Protein AF-A0A958N9R9-F1 (afdb_monomer)

Mean predicted aligned error: 9.64 Å

Solvent-accessible surface area (backbone atoms only — not comparable to full-atom values): 12910 Å² total; per-residue (Å²): 131,76,70,70,63,65,67,50,52,53,55,16,48,57,28,39,43,39,26,63,53,50,50,49,49,48,57,55,48,34,77,79,33,62,67,59,28,61,68,57,68,33,71,67,51,54,48,53,27,51,49,34,26,54,26,11,50,23,44,60,67,48,35,58,67,13,55,53,42,40,49,53,52,44,49,50,50,42,50,54,51,52,51,52,37,72,78,39,68,86,76,71,45,75,68,54,54,52,50,42,54,50,38,54,50,51,50,58,52,45,68,36,65,86,62,38,44,45,36,78,34,73,86,69,36,64,60,76,49,73,70,48,36,66,49,78,46,66,29,46,34,34,52,99,87,44,81,41,73,29,33,32,45,29,43,38,85,58,30,36,32,34,34,39,88,75,88,78,54,68,70,43,75,31,39,44,36,44,66,55,91,92,43,74,37,72,44,48,22,34,30,73,38,70,42,92,93,46,72,24,38,33,36,32,57,48,88,73,50,75,62,49,51,49,41,48,49,49,53,53,50,52,47,59,76,76,41,80,70,55,72,84,65,79,78,79,127

Radius of gyration: 26.41 Å; Cα contacts (8 Å, |Δi|>4): 337; chains: 1; bounding box: 60×31×72 Å

Sequence (237 aa):
MKQRPLSIWIISAIYMLIAPVGFGYVAIASRFDGELFSKMMRWDVALVLLAGSVVGYGVFRVRPWGYFAFLGYSSALVLGMSFRHFLNPTTFSYFTVVGFIAGVGAIAAFIQKHFSAPYFNPHLRWWESDPRFQTELNVSLSVDGGSHSATVRDLSRSGCFLSSEARVAPGDVVKIKITLLDYQFSSEARVIRVSEKLDGFGLMFYDLDKENKKTVKAIIKYLCENHTPTRNMPISA

Nearest PDB structures (foldseek):
  4i86-assembly2_B  TM=7.807E-01  e=1.243E-05  Komagataeibacter xylinus
  9fp0-assembly1_A  TM=3.929E-01  e=7.042E-07  Escherichia coli
  9fnn-assembly1_A  TM=4.154E-01  e=6.410E-06  Escherichia coli
  9fmz-assembly1_A  TM=4.115E-01  e=2.125E-06  Escherichia coli
  7lby-assembly1_A  TM=3.582E-01  e=2.876E-01  Escherichia coli K-12

Foldseek 3Di:
DDDDPVVLVVQLCVLLCLQVVLVVVLVVVCVVDVVSNVVCPDPVNNVLSVLSNVLSVLSNVLALVSLVSLLVSLVCLLVVLVVVCVVPVPPDDPVSVVSNVVSVVVNVVCPPCVNNVSRVDVLVPLVPDFAKAADFFWKWKADPNDIFIWTFGIAGLFWTKIAGPDDDDQQDWIWIWGDDPPQTAIFIWGFHDQDPVGNTTITTGPPDDPVNSVSSVVVVVVSVVVDPRDRPDPPDD

Structure (mmCIF, N/CA/C/O backbone):
data_AF-A0A958N9R9-F1
#
_entry.id   AF-A0A958N9R9-F1
#
loop_
_atom_site.group_PDB
_atom_site.id
_atom_site.type_symbol
_atom_site.label_atom_id
_atom_site.label_alt_id
_atom_site.label_comp_id
_atom_site.label_asym_id
_atom_site.label_entity_id
_atom_site.label_seq_id
_atom_site.pdbx_PDB_ins_code
_atom_site.Cartn_x
_atom_site.Cartn_y
_atom_site.Cartn_z
_atom_site.occupancy
_atom_site.B_iso_or_equiv
_atom_site.auth_seq_id
_atom_site.auth_comp_id
_atom_site.auth_asym_id
_atom_site.auth_atom_id
_atom_site.pdbx_PDB_model_num
ATOM 1 N N . MET A 1 1 ? -2.098 13.910 5.423 1.00 46.94 1 MET A N 1
ATOM 2 C CA . MET A 1 1 ? -2.367 12.886 4.387 1.00 46.94 1 MET A CA 1
ATOM 3 C C . MET A 1 1 ? -1.196 11.920 4.399 1.00 46.94 1 MET A C 1
ATOM 5 O O . MET A 1 1 ? -0.076 12.385 4.244 1.00 46.94 1 MET A O 1
ATOM 9 N N . LYS A 1 2 ? -1.400 10.630 4.703 1.00 60.62 2 LYS A N 1
ATOM 10 C CA . LYS A 1 2 ? -0.275 9.681 4.735 1.00 60.62 2 LYS A CA 1
ATOM 11 C C . LYS A 1 2 ? 0.203 9.444 3.304 1.00 60.62 2 LYS A C 1
ATOM 13 O O . LYS A 1 2 ? -0.601 9.105 2.441 1.00 60.62 2 LYS A O 1
ATOM 18 N N . GLN A 1 3 ? 1.491 9.656 3.062 1.00 71.94 3 GLN A N 1
ATOM 19 C CA . GLN A 1 3 ? 2.099 9.420 1.760 1.00 71.94 3 GLN A CA 1
ATOM 20 C C . GLN A 1 3 ? 2.595 7.976 1.674 1.00 71.94 3 GLN A C 1
ATOM 22 O O . GLN A 1 3 ? 3.017 7.382 2.670 1.00 71.94 3 GLN A O 1
ATOM 27 N N . ARG A 1 4 ? 2.500 7.397 0.477 1.00 83.00 4 ARG A N 1
ATOM 28 C CA . ARG A 1 4 ? 3.097 6.093 0.177 1.00 83.00 4 ARG A CA 1
ATOM 29 C C . ARG A 1 4 ? 4.622 6.183 0.321 1.00 83.00 4 ARG A C 1
ATOM 31 O O . ARG A 1 4 ? 5.162 7.273 0.130 1.00 83.00 4 ARG A O 1
ATOM 38 N N . PRO A 1 5 ? 5.318 5.071 0.616 1.00 86.62 5 PRO A N 1
ATOM 39 C CA . PRO A 1 5 ? 6.775 5.045 0.617 1.00 86.62 5 PRO A CA 1
ATOM 40 C C . PRO A 1 5 ? 7.338 5.634 -0.681 1.00 86.62 5 PRO A C 1
ATOM 42 O O . PRO A 1 5 ? 6.875 5.290 -1.772 1.00 86.62 5 PRO A O 1
ATOM 45 N N . LEU A 1 6 ? 8.343 6.505 -0.557 1.00 87.25 6 LEU A N 1
ATOM 46 C CA . LEU A 1 6 ? 8.958 7.200 -1.692 1.00 87.25 6 LEU A CA 1
ATOM 47 C C . LEU A 1 6 ? 9.511 6.211 -2.730 1.00 87.25 6 LEU A C 1
ATOM 49 O O . LEU A 1 6 ? 9.388 6.435 -3.929 1.00 87.25 6 LEU A O 1
ATOM 53 N N . SER A 1 7 ? 10.053 5.080 -2.272 1.00 87.56 7 SER A N 1
ATOM 54 C CA . SER A 1 7 ? 10.586 4.020 -3.131 1.00 87.56 7 SER A CA 1
ATOM 55 C C . SER A 1 7 ? 9.546 3.463 -4.107 1.00 87.56 7 SER A C 1
ATOM 57 O O . SER A 1 7 ? 9.840 3.317 -5.290 1.00 87.56 7 SER A O 1
ATOM 59 N N . ILE A 1 8 ? 8.313 3.217 -3.649 1.00 88.69 8 ILE A N 1
ATOM 60 C CA . ILE A 1 8 ? 7.222 2.734 -4.509 1.00 88.69 8 ILE A CA 1
ATOM 61 C C . ILE A 1 8 ? 6.892 3.786 -5.567 1.00 88.69 8 ILE A C 1
ATOM 63 O O . ILE A 1 8 ? 6.712 3.442 -6.733 1.00 88.69 8 ILE A O 1
ATOM 67 N N . TRP A 1 9 ? 6.850 5.063 -5.178 1.00 90.44 9 TRP A N 1
ATOM 68 C CA . TRP A 1 9 ? 6.612 6.174 -6.099 1.00 90.44 9 TRP A CA 1
ATOM 69 C C . TRP A 1 9 ? 7.683 6.267 -7.180 1.00 90.44 9 TRP A C 1
ATOM 71 O O . TRP A 1 9 ? 7.340 6.308 -8.358 1.00 90.44 9 TRP A O 1
ATOM 81 N N . ILE A 1 10 ? 8.958 6.254 -6.788 1.00 90.94 10 ILE A N 1
ATOM 82 C CA . ILE A 1 10 ? 10.089 6.369 -7.713 1.00 90.94 10 ILE A CA 1
ATOM 83 C C . ILE A 1 10 ? 10.075 5.212 -8.714 1.00 90.94 10 ILE A C 1
ATOM 85 O O . ILE A 1 10 ? 10.101 5.451 -9.918 1.00 90.94 10 ILE A O 1
ATOM 89 N N . ILE A 1 11 ? 9.968 3.966 -8.240 1.00 89.69 11 ILE A N 1
ATOM 90 C CA . ILE A 1 11 ? 9.989 2.791 -9.124 1.00 89.69 11 ILE A CA 1
ATOM 91 C C . ILE A 1 11 ? 8.774 2.803 -10.058 1.00 89.69 11 ILE A C 1
ATOM 93 O O . ILE A 1 11 ? 8.922 2.603 -11.261 1.00 89.69 11 ILE A O 1
ATOM 97 N N . SER A 1 12 ? 7.581 3.103 -9.535 1.00 91.69 12 SER A N 1
ATOM 98 C CA . SER A 1 12 ? 6.372 3.205 -10.364 1.00 91.69 12 SER A CA 1
ATOM 99 C C . SER A 1 12 ? 6.511 4.276 -11.439 1.00 91.69 12 SER A C 1
ATOM 101 O O . SER A 1 12 ? 6.152 4.030 -12.585 1.00 91.69 12 SER A O 1
ATOM 103 N N . ALA A 1 13 ? 7.039 5.450 -11.078 1.00 92.94 13 ALA A N 1
ATOM 104 C CA . ALA A 1 13 ? 7.216 6.568 -11.993 1.00 92.94 13 ALA A CA 1
ATOM 105 C C . ALA A 1 13 ? 8.220 6.230 -13.095 1.00 92.94 13 ALA A C 1
ATOM 107 O O . ALA A 1 13 ? 7.912 6.452 -14.262 1.00 92.94 13 ALA A O 1
ATOM 108 N N . ILE A 1 14 ? 9.365 5.629 -12.749 1.00 91.00 14 ILE A N 1
ATOM 109 C CA . ILE A 1 14 ? 10.357 5.171 -13.731 1.00 91.00 14 ILE A CA 1
ATOM 110 C C . ILE A 1 14 ? 9.680 4.270 -14.766 1.00 91.00 14 ILE A C 1
ATOM 112 O O . ILE A 1 14 ? 9.762 4.556 -15.954 1.00 91.00 14 ILE A O 1
ATOM 116 N N . TYR A 1 15 ? 8.949 3.242 -14.325 1.00 91.50 15 TYR A N 1
ATOM 117 C CA . TYR A 1 15 ? 8.303 2.286 -15.228 1.00 91.50 15 TYR A CA 1
ATOM 118 C C . TYR A 1 15 ? 7.117 2.876 -16.002 1.00 91.50 15 TYR A C 1
ATOM 120 O O . TYR A 1 15 ? 6.958 2.597 -17.188 1.00 91.50 15 TYR A O 1
ATOM 128 N N . MET A 1 16 ? 6.309 3.737 -15.377 1.00 92.25 16 MET A N 1
ATOM 129 C CA . 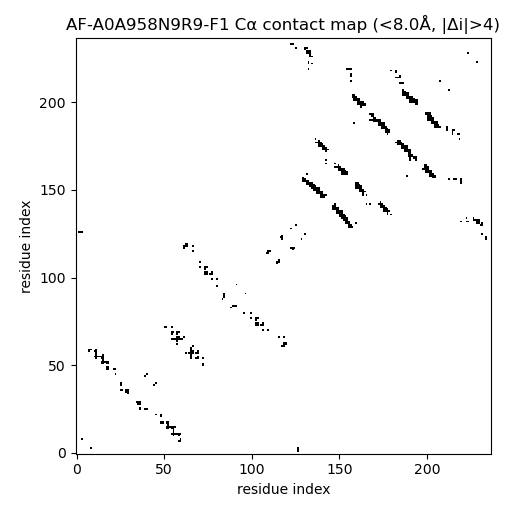MET A 1 16 ? 5.220 4.444 -16.059 1.00 92.25 16 MET A CA 1
ATOM 130 C C . MET A 1 16 ? 5.731 5.360 -17.166 1.00 92.25 16 MET A C 1
ATOM 132 O O . MET A 1 16 ? 5.093 5.440 -18.216 1.00 92.25 16 MET A O 1
ATOM 136 N N . LEU A 1 17 ? 6.873 6.014 -16.942 1.00 91.75 17 LEU A N 1
ATOM 137 C CA . LEU A 1 17 ? 7.472 6.951 -17.884 1.00 91.75 17 LEU A CA 1
ATOM 138 C C . LEU A 1 17 ? 8.249 6.271 -19.018 1.00 91.75 17 LEU A C 1
ATOM 140 O O . LEU A 1 17 ? 8.535 6.945 -20.006 1.00 91.75 17 LEU A O 1
ATOM 144 N N . ILE A 1 18 ? 8.522 4.960 -18.944 1.00 87.56 18 ILE A N 1
ATOM 145 C CA . ILE A 1 18 ? 9.181 4.217 -20.033 1.00 87.56 18 ILE A CA 1
ATOM 146 C C . ILE A 1 18 ? 8.439 4.425 -21.356 1.00 87.56 18 ILE A C 1
ATOM 148 O O . ILE A 1 18 ? 9.078 4.781 -22.342 1.00 87.56 18 ILE A O 1
ATOM 152 N N . ALA A 1 19 ? 7.111 4.264 -21.391 1.00 86.44 19 ALA A N 1
ATOM 153 C CA . ALA A 1 19 ? 6.356 4.440 -22.630 1.00 86.44 19 ALA A CA 1
ATOM 154 C C . ALA A 1 19 ? 6.400 5.870 -23.186 1.00 86.44 19 ALA A C 1
ATOM 156 O O . ALA A 1 19 ? 6.834 6.021 -24.325 1.00 86.44 19 ALA A O 1
ATOM 157 N N . PRO A 1 20 ? 5.993 6.931 -22.457 1.00 87.50 20 PRO A N 1
ATOM 158 C CA . PRO A 1 20 ? 5.987 8.278 -23.025 1.00 87.50 20 PRO A CA 1
ATOM 159 C C . PRO A 1 20 ? 7.392 8.760 -23.405 1.00 87.50 20 PRO A C 1
ATOM 161 O O . PRO A 1 20 ? 7.548 9.386 -24.451 1.00 87.50 20 PRO A O 1
ATOM 164 N N . VAL A 1 21 ? 8.422 8.432 -22.614 1.00 88.50 21 VAL A N 1
ATOM 165 C CA . VAL A 1 21 ? 9.812 8.787 -22.943 1.00 88.50 21 VAL A CA 1
ATOM 166 C C . VAL A 1 21 ? 10.303 7.988 -24.149 1.00 88.50 21 VAL A C 1
ATOM 168 O O . VAL A 1 21 ? 10.881 8.565 -25.067 1.00 88.50 21 VAL A O 1
ATOM 171 N N . GLY A 1 22 ? 10.036 6.681 -24.186 1.00 84.88 22 GLY A N 1
ATOM 172 C CA . GLY A 1 22 ? 10.415 5.809 -25.294 1.00 84.88 22 GLY A CA 1
ATOM 173 C C . GLY A 1 22 ? 9.749 6.212 -26.607 1.00 84.88 22 GLY A C 1
ATOM 174 O O . GLY A 1 22 ? 10.437 6.405 -27.605 1.00 84.88 22 GLY A O 1
ATOM 175 N N . PHE A 1 23 ? 8.430 6.422 -26.609 1.00 84.56 23 PHE A N 1
ATOM 176 C CA . PHE A 1 23 ? 7.703 6.889 -27.792 1.00 84.56 23 PHE A CA 1
ATOM 177 C C . PHE A 1 23 ? 8.125 8.301 -28.209 1.00 84.56 23 PHE A C 1
ATOM 179 O O . PHE A 1 23 ? 8.271 8.552 -29.402 1.00 84.56 23 PHE A O 1
ATOM 186 N N . GLY A 1 24 ? 8.376 9.207 -27.257 1.00 85.75 24 GLY A N 1
ATOM 187 C CA . GLY A 1 24 ? 8.910 10.538 -27.551 1.00 85.75 24 GLY A CA 1
ATOM 188 C C . GLY A 1 24 ? 10.283 10.475 -28.221 1.00 85.75 24 GLY A C 1
ATOM 189 O O . GLY A 1 24 ? 10.509 11.149 -29.224 1.00 85.75 24 GLY A O 1
ATOM 190 N N . TYR A 1 25 ? 11.173 9.610 -27.727 1.00 84.12 25 TYR A N 1
ATOM 191 C CA . TYR A 1 25 ? 12.479 9.370 -28.338 1.00 84.12 25 TYR A CA 1
ATOM 192 C C . TYR A 1 25 ? 12.351 8.807 -29.759 1.00 84.12 25 TYR A C 1
ATOM 194 O O . TYR A 1 25 ? 12.972 9.343 -30.674 1.00 84.12 25 TYR A O 1
ATOM 202 N N . VAL A 1 26 ? 11.496 7.798 -29.969 1.00 81.94 26 VAL A N 1
ATOM 203 C CA . VAL A 1 26 ? 11.219 7.238 -31.305 1.00 81.94 26 VAL A CA 1
ATOM 204 C C . VAL A 1 26 ? 10.673 8.313 -32.249 1.00 81.94 26 VAL A C 1
ATOM 206 O O . VAL A 1 26 ? 11.140 8.427 -33.380 1.00 81.94 26 VAL A O 1
ATOM 209 N N . ALA A 1 27 ? 9.739 9.148 -31.787 1.00 81.31 27 ALA A N 1
ATOM 210 C CA . ALA A 1 27 ? 9.168 10.234 -32.578 1.00 81.31 27 ALA A CA 1
ATOM 211 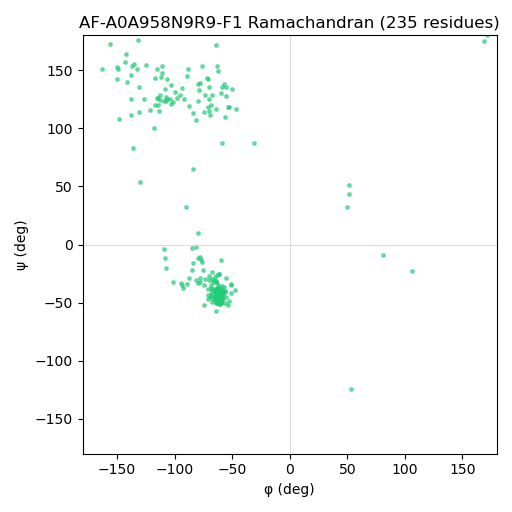C C . ALA A 1 27 ? 10.208 11.307 -32.942 1.00 81.31 27 ALA A C 1
ATOM 213 O O . ALA A 1 27 ? 10.204 11.799 -34.068 1.00 81.31 27 ALA A O 1
ATOM 214 N N . ILE A 1 28 ? 11.122 11.660 -32.034 1.00 83.88 28 ILE A N 1
ATOM 215 C CA . ILE A 1 28 ? 12.214 12.599 -32.331 1.00 83.88 28 ILE A CA 1
ATOM 216 C C . ILE A 1 28 ? 13.181 11.976 -33.336 1.00 83.88 28 ILE A C 1
ATOM 218 O O . ILE A 1 28 ? 13.470 12.597 -34.355 1.00 83.88 28 ILE A O 1
ATOM 222 N N . ALA A 1 29 ? 13.633 10.746 -33.090 1.00 79.31 29 ALA A N 1
ATOM 223 C CA . ALA A 1 29 ? 14.568 10.046 -33.964 1.00 79.31 29 ALA A CA 1
ATOM 224 C C . ALA A 1 29 ? 14.008 9.884 -35.388 1.00 79.31 29 ALA A C 1
ATOM 226 O O . ALA A 1 29 ? 14.738 10.062 -36.360 1.00 79.31 29 ALA A O 1
ATOM 227 N N . SER A 1 30 ? 12.693 9.680 -35.513 1.00 78.00 30 SER A N 1
ATOM 228 C CA . SER A 1 30 ? 12.006 9.580 -36.804 1.00 78.00 30 SER A CA 1
ATOM 229 C C . SER A 1 30 ? 12.084 10.816 -37.685 1.00 78.00 30 SER A C 1
ATOM 231 O O . SER A 1 30 ? 11.988 10.705 -38.904 1.00 78.00 30 SER A O 1
ATOM 233 N N . ARG A 1 31 ? 12.276 11.996 -37.084 1.00 81.88 31 ARG A N 1
ATOM 234 C CA . ARG A 1 31 ? 12.423 13.248 -37.833 1.00 81.88 31 ARG A CA 1
ATOM 235 C C . ARG A 1 31 ? 13.792 13.369 -38.490 1.00 81.88 31 ARG A C 1
ATOM 237 O O . ARG A 1 31 ? 13.934 14.149 -39.423 1.00 81.88 31 ARG A O 1
ATOM 244 N N . PHE A 1 32 ? 14.779 12.634 -37.983 1.00 78.56 32 PHE A N 1
ATOM 245 C CA . PHE A 1 32 ? 16.154 12.669 -38.468 1.00 78.56 32 PHE A CA 1
ATOM 246 C C . PHE A 1 32 ? 16.475 11.475 -39.368 1.00 78.56 32 PHE A C 1
ATOM 248 O O . PHE A 1 32 ? 17.260 11.627 -40.298 1.00 78.56 32 PHE A O 1
ATOM 255 N N . ASP A 1 3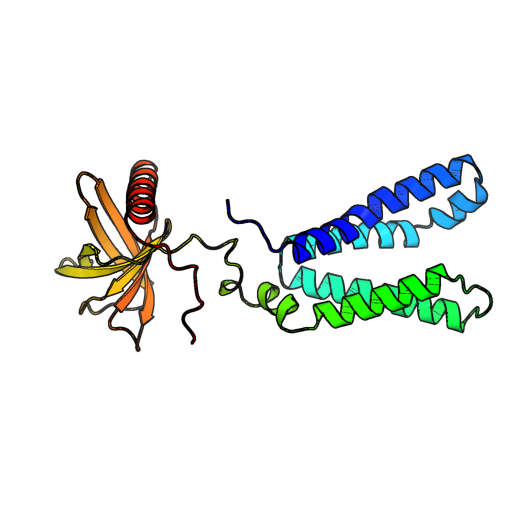3 ? 15.860 10.314 -39.121 1.00 75.75 33 ASP A N 1
ATOM 256 C CA . ASP A 1 33 ? 16.098 9.097 -39.897 1.00 75.75 33 ASP A CA 1
ATOM 257 C C . ASP A 1 33 ? 14.835 8.212 -39.973 1.00 75.75 33 ASP A C 1
ATOM 259 O O . ASP A 1 33 ? 14.419 7.566 -39.002 1.00 75.75 33 ASP A O 1
ATOM 263 N N . GLY A 1 34 ? 14.216 8.179 -41.158 1.00 70.94 34 GLY A N 1
ATOM 264 C CA . GLY A 1 34 ? 13.011 7.391 -41.431 1.00 70.94 34 GLY A CA 1
ATOM 265 C C . GLY A 1 34 ? 13.247 5.876 -41.455 1.00 70.94 34 GLY A C 1
ATOM 266 O O . GLY A 1 34 ? 12.337 5.112 -41.118 1.00 70.94 34 GLY A O 1
ATOM 267 N N . GLU A 1 35 ? 14.461 5.413 -41.777 1.00 73.25 35 GLU A N 1
ATOM 268 C CA . GLU A 1 35 ? 14.788 3.987 -41.673 1.00 73.25 35 GLU A CA 1
ATOM 269 C C . GLU A 1 35 ? 14.887 3.566 -40.208 1.00 73.25 35 GLU A C 1
ATOM 271 O O . GLU A 1 35 ? 14.329 2.529 -39.823 1.00 73.25 35 GLU A O 1
ATOM 276 N N . LEU A 1 36 ? 15.543 4.382 -39.377 1.00 63.62 36 LEU A N 1
ATOM 277 C CA . LEU A 1 36 ? 15.632 4.147 -37.937 1.00 63.62 36 LEU A CA 1
ATOM 278 C C . LEU A 1 36 ? 14.231 4.094 -37.309 1.00 63.62 36 LEU A C 1
ATOM 280 O O . LEU A 1 36 ? 13.955 3.206 -36.504 1.00 63.62 36 LEU A O 1
ATOM 284 N N . PHE A 1 37 ? 13.313 4.962 -37.745 1.00 62.91 37 PHE A N 1
ATOM 285 C CA . PHE A 1 37 ? 11.912 4.924 -37.317 1.00 62.91 37 PHE A CA 1
ATOM 286 C C . PHE A 1 37 ? 11.215 3.611 -37.659 1.00 62.91 37 PHE A C 1
ATOM 288 O O . PHE A 1 37 ? 10.586 3.023 -36.786 1.00 62.91 37 PHE A O 1
ATOM 295 N N . SER A 1 38 ? 11.350 3.113 -38.890 1.00 64.44 38 SER A N 1
ATOM 296 C CA . SER A 1 38 ? 10.726 1.844 -39.293 1.00 64.44 38 SER A CA 1
ATOM 297 C C . SER A 1 38 ? 11.266 0.640 -38.501 1.00 64.44 38 SER A C 1
ATOM 299 O O . SER A 1 38 ? 10.516 -0.282 -38.176 1.00 64.44 38 SER A O 1
ATOM 301 N N . LYS A 1 39 ? 12.550 0.675 -38.112 1.00 65.88 39 LYS A N 1
ATOM 302 C CA . LYS A 1 39 ? 13.191 -0.346 -37.265 1.00 65.88 39 LYS A CA 1
ATOM 303 C C . LYS A 1 39 ? 12.830 -0.201 -35.782 1.00 65.88 39 LYS A C 1
ATOM 305 O O . LYS A 1 39 ? 12.758 -1.213 -35.086 1.00 65.88 39 LYS A O 1
ATOM 310 N N . MET A 1 40 ? 12.602 1.019 -35.291 1.00 59.38 40 MET A N 1
ATOM 311 C CA . MET A 1 40 ? 12.248 1.303 -33.893 1.00 59.38 40 MET A CA 1
ATOM 312 C C . MET A 1 40 ? 10.744 1.226 -33.614 1.00 59.38 40 MET A C 1
ATOM 314 O O . MET A 1 40 ? 10.354 0.876 -32.505 1.00 59.38 40 MET A O 1
ATOM 318 N N . MET A 1 41 ? 9.894 1.500 -34.604 1.00 65.31 41 MET A N 1
ATOM 319 C CA . MET A 1 41 ? 8.437 1.355 -34.536 1.00 65.31 41 MET A CA 1
ATOM 320 C C . MET A 1 41 ? 7.986 -0.045 -34.976 1.00 65.31 41 MET A C 1
ATOM 322 O O . MET A 1 41 ? 6.910 -0.237 -35.540 1.00 65.31 41 MET A O 1
ATOM 326 N N . ARG A 1 42 ? 8.818 -1.054 -34.707 1.00 73.81 42 ARG A N 1
ATOM 327 C CA . ARG A 1 42 ? 8.391 -2.447 -34.772 1.00 73.81 42 ARG A CA 1
ATOM 328 C C . ARG A 1 42 ? 7.466 -2.730 -33.581 1.00 73.81 42 ARG A C 1
ATOM 330 O O . ARG A 1 42 ? 7.647 -2.204 -32.481 1.00 73.81 42 ARG A O 1
ATOM 337 N N . TRP A 1 43 ? 6.439 -3.546 -33.812 1.00 76.56 43 TRP A N 1
ATOM 338 C CA . TRP A 1 43 ? 5.394 -3.850 -32.826 1.00 76.56 43 TRP A CA 1
ATOM 339 C C . TRP A 1 43 ? 5.931 -4.400 -31.497 1.00 76.56 43 TRP A C 1
ATOM 341 O O . TRP A 1 43 ? 5.332 -4.163 -30.451 1.00 76.56 43 TRP A O 1
ATOM 351 N N . ASP A 1 44 ? 7.071 -5.087 -31.521 1.00 79.06 44 ASP A N 1
ATOM 352 C CA . ASP A 1 44 ? 7.774 -5.586 -30.339 1.00 79.06 44 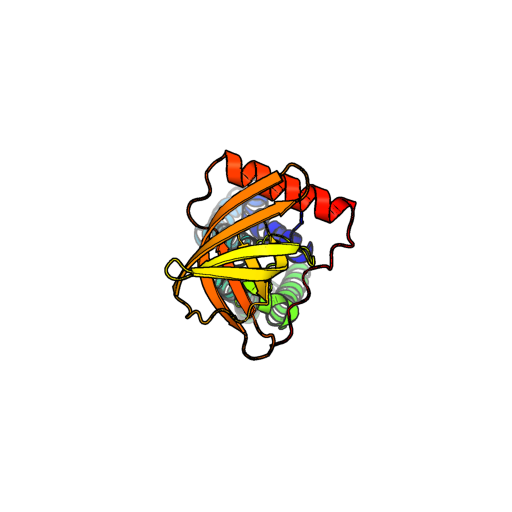ASP A CA 1
ATOM 353 C C . ASP A 1 44 ? 8.251 -4.452 -29.419 1.00 79.06 44 ASP A C 1
ATOM 355 O O . ASP A 1 44 ? 8.052 -4.528 -28.206 1.00 79.06 44 ASP A O 1
ATOM 359 N N . VAL A 1 45 ? 8.805 -3.369 -29.969 1.00 82.06 45 VAL A N 1
ATOM 360 C CA . VAL A 1 45 ? 9.244 -2.202 -29.183 1.00 82.06 45 VAL A CA 1
ATOM 361 C C . VAL A 1 45 ? 8.047 -1.497 -28.552 1.00 82.06 45 VAL A C 1
ATOM 363 O O . VAL A 1 45 ? 8.062 -1.217 -27.354 1.00 82.06 45 VAL A O 1
ATOM 366 N N . ALA A 1 46 ? 6.985 -1.257 -29.327 1.00 85.56 46 ALA A N 1
ATOM 367 C CA . ALA A 1 46 ? 5.765 -0.636 -28.813 1.00 85.56 46 ALA A CA 1
ATOM 368 C C . ALA A 1 46 ? 5.136 -1.470 -27.682 1.00 85.56 46 ALA A C 1
ATOM 370 O O . ALA A 1 46 ? 4.734 -0.920 -26.655 1.00 85.56 46 ALA A O 1
ATOM 371 N N . LEU A 1 47 ? 5.108 -2.797 -27.838 1.00 89.12 47 LEU A N 1
ATOM 372 C CA . LEU A 1 47 ? 4.593 -3.715 -26.825 1.00 89.12 47 LEU A CA 1
ATOM 373 C C . LEU A 1 47 ? 5.434 -3.670 -25.548 1.00 89.12 47 LEU A C 1
ATOM 375 O O . LEU A 1 47 ? 4.866 -3.573 -24.462 1.00 89.12 47 LEU A O 1
ATOM 379 N N . VAL A 1 48 ? 6.767 -3.678 -25.657 1.00 88.69 48 VAL A N 1
ATOM 380 C CA . VAL A 1 48 ? 7.666 -3.555 -24.496 1.00 88.69 48 VAL A CA 1
ATOM 381 C C . VAL A 1 48 ? 7.438 -2.232 -23.765 1.00 88.69 48 VAL A C 1
ATOM 383 O O . VAL A 1 48 ? 7.287 -2.227 -22.544 1.00 88.69 48 VAL A O 1
ATOM 386 N N . LEU A 1 49 ? 7.347 -1.119 -24.496 1.00 90.31 49 LEU A N 1
ATOM 387 C CA . LEU A 1 49 ? 7.102 0.198 -23.908 1.00 90.31 49 LEU A CA 1
ATOM 388 C C . LEU A 1 49 ? 5.776 0.236 -23.135 1.00 90.31 49 LEU A C 1
ATOM 390 O O . LEU A 1 49 ? 5.754 0.622 -21.965 1.00 90.31 49 LEU A O 1
ATOM 394 N N . LEU A 1 50 ? 4.685 -0.222 -23.755 1.00 92.00 50 LEU A N 1
ATOM 395 C CA . LEU A 1 50 ? 3.365 -0.268 -23.121 1.00 92.00 50 LEU A CA 1
ATOM 396 C C . LEU A 1 50 ? 3.326 -1.230 -21.927 1.00 92.00 50 LEU A C 1
ATOM 398 O O . LEU A 1 50 ? 2.755 -0.893 -20.885 1.00 92.00 50 LEU A O 1
ATOM 402 N N . ALA A 1 51 ? 3.966 -2.396 -22.042 1.00 94.00 51 ALA A N 1
ATOM 403 C CA . ALA A 1 51 ? 4.090 -3.349 -20.945 1.00 94.00 51 ALA A CA 1
ATOM 404 C C . ALA A 1 51 ? 4.809 -2.719 -19.741 1.00 94.00 51 ALA A C 1
ATOM 406 O O . ALA A 1 51 ? 4.356 -2.893 -18.608 1.00 94.00 51 ALA A O 1
ATOM 407 N N . GLY A 1 52 ? 5.848 -1.909 -19.977 1.00 93.56 52 GLY A N 1
ATOM 408 C CA . GLY A 1 52 ? 6.521 -1.131 -18.936 1.00 93.56 52 GLY A CA 1
ATOM 409 C C . GLY A 1 52 ? 5.562 -0.229 -18.150 1.00 93.56 52 GLY A C 1
ATOM 410 O O . GLY A 1 52 ? 5.572 -0.245 -16.916 1.00 93.56 52 GLY A O 1
ATOM 411 N N . SER A 1 53 ? 4.658 0.483 -18.829 1.00 94.12 53 SER A N 1
ATOM 412 C CA . SER A 1 53 ? 3.672 1.338 -18.152 1.00 94.12 53 SER A CA 1
ATOM 413 C C . SER A 1 53 ? 2.629 0.552 -17.354 1.00 94.12 53 SER A C 1
ATOM 415 O O . SER A 1 53 ? 2.263 0.972 -16.251 1.00 94.12 53 SER A O 1
ATOM 417 N N . VAL A 1 54 ? 2.182 -0.603 -17.858 1.00 95.19 54 VAL A N 1
ATOM 418 C CA . VAL A 1 54 ? 1.276 -1.506 -17.122 1.00 95.19 54 VAL A CA 1
ATOM 419 C C . VAL A 1 54 ? 1.952 -2.039 -15.856 1.00 95.19 54 VAL A C 1
ATOM 421 O O . VAL A 1 54 ? 1.339 -2.053 -14.785 1.00 95.19 54 VAL A O 1
ATOM 424 N N . VAL A 1 55 ? 3.232 -2.408 -15.948 1.00 96.00 55 VAL A N 1
ATOM 425 C CA . VAL A 1 55 ? 4.051 -2.806 -14.795 1.00 96.00 55 VAL A CA 1
ATOM 426 C C . VAL A 1 55 ? 4.158 -1.665 -13.788 1.00 96.00 55 VAL A C 1
ATOM 428 O O . VAL A 1 55 ? 3.893 -1.876 -12.604 1.00 96.00 55 VAL A O 1
ATOM 431 N N . GLY A 1 56 ? 4.464 -0.446 -14.243 1.00 95.31 56 GLY A N 1
ATOM 432 C CA . GLY A 1 56 ? 4.527 0.737 -13.382 1.00 95.31 56 GLY A CA 1
ATOM 433 C C . GLY A 1 56 ? 3.214 0.989 -12.633 1.00 95.31 56 GLY A C 1
ATOM 434 O O . GLY A 1 56 ? 3.224 1.262 -11.432 1.00 95.31 56 GLY A O 1
ATOM 435 N N . TYR A 1 57 ? 2.072 0.797 -13.298 1.00 95.38 57 TYR A N 1
ATOM 436 C CA . TYR A 1 57 ? 0.758 0.851 -12.652 1.00 95.38 57 TYR A CA 1
ATOM 437 C C . TYR A 1 57 ? 0.558 -0.262 -11.613 1.00 95.38 57 TYR A C 1
ATOM 439 O O . TYR A 1 57 ? 0.048 -0.002 -10.519 1.00 95.38 57 TYR A O 1
ATOM 447 N N . GLY A 1 58 ? 0.987 -1.488 -11.909 1.00 94.81 58 GLY A N 1
ATOM 448 C CA . GLY A 1 58 ? 0.912 -2.610 -10.971 1.00 94.81 58 GLY A CA 1
ATOM 449 C C . GLY A 1 58 ? 1.737 -2.398 -9.707 1.00 94.81 58 GLY A C 1
ATOM 450 O O . GLY A 1 58 ? 1.227 -2.601 -8.599 1.00 94.81 58 GLY A O 1
ATOM 451 N N . VAL A 1 59 ? 2.975 -1.926 -9.867 1.00 94.50 59 VAL A N 1
ATOM 452 C CA . VAL A 1 59 ? 3.861 -1.523 -8.765 1.00 94.50 59 VAL A CA 1
ATOM 453 C C . VAL A 1 59 ? 3.199 -0.422 -7.936 1.00 94.50 59 VAL A C 1
ATOM 455 O O . VAL A 1 59 ? 3.093 -0.541 -6.714 1.00 94.50 59 VAL A O 1
ATOM 458 N N . PHE A 1 60 ? 2.638 0.600 -8.587 1.00 93.81 60 PHE A N 1
ATOM 459 C CA . PHE A 1 60 ? 1.958 1.696 -7.896 1.00 93.81 60 PHE A CA 1
ATOM 460 C C . PHE A 1 60 ? 0.756 1.226 -7.076 1.00 93.81 60 PHE A C 1
ATOM 462 O O . PHE A 1 60 ? 0.481 1.763 -6.000 1.00 93.81 60 PHE A O 1
ATOM 469 N N . ARG A 1 61 ? 0.006 0.240 -7.575 1.00 92.88 61 ARG A N 1
ATOM 470 C CA . ARG A 1 61 ? -1.172 -0.308 -6.887 1.00 92.88 61 ARG A CA 1
ATOM 471 C C . ARG A 1 61 ? -0.815 -1.253 -5.741 1.00 92.88 61 ARG A C 1
ATOM 473 O O . ARG A 1 61 ? -1.710 -1.548 -4.951 1.00 92.88 61 ARG A O 1
ATOM 480 N N . VAL A 1 62 ? 0.442 -1.694 -5.640 1.00 92.75 62 VAL A N 1
ATOM 481 C CA . VAL A 1 62 ? 0.944 -2.600 -4.593 1.00 92.75 62 VAL A CA 1
ATOM 482 C C . VAL A 1 62 ? 0.057 -3.848 -4.469 1.00 92.75 62 VAL A C 1
ATOM 484 O O . VAL A 1 62 ? -0.471 -4.174 -3.406 1.00 92.75 62 VAL A O 1
ATOM 487 N N . ARG A 1 63 ? -0.196 -4.512 -5.605 1.00 91.31 63 ARG A N 1
ATOM 488 C CA . ARG A 1 63 ? -1.018 -5.734 -5.698 1.00 91.31 63 ARG A CA 1
ATOM 489 C C . ARG A 1 63 ? -0.174 -6.929 -6.141 1.00 91.31 63 ARG A C 1
ATOM 491 O O . ARG A 1 63 ? 0.744 -6.713 -6.927 1.00 91.31 63 ARG A O 1
ATOM 498 N N . PRO A 1 64 ? -0.514 -8.173 -5.747 1.00 93.88 64 PRO A N 1
ATOM 499 C CA . PRO A 1 64 ? 0.283 -9.357 -6.087 1.00 93.88 64 PRO A CA 1
ATOM 500 C C . PRO A 1 64 ? 0.614 -9.469 -7.580 1.00 93.88 64 PRO A C 1
ATOM 502 O O . PRO A 1 64 ? 1.754 -9.726 -7.946 1.00 93.88 64 PRO A O 1
ATOM 505 N N . TRP A 1 65 ? -0.353 -9.180 -8.456 1.00 95.50 65 TRP A N 1
ATOM 506 C CA . TRP A 1 65 ? -0.132 -9.203 -9.904 1.00 95.50 65 TRP A CA 1
ATOM 507 C C . TRP A 1 65 ? 0.932 -8.194 -10.362 1.00 95.50 65 TRP A C 1
ATOM 509 O O . TRP A 1 65 ? 1.699 -8.495 -11.265 1.00 95.50 65 TRP A O 1
ATOM 519 N N . GLY A 1 66 ? 1.016 -7.021 -9.726 1.00 94.56 66 GLY A N 1
ATOM 520 C CA . GLY A 1 66 ? 1.999 -5.988 -10.051 1.00 94.56 66 GLY A CA 1
ATOM 521 C C . GLY A 1 66 ? 3.420 -6.406 -9.687 1.00 94.56 66 GLY A C 1
ATOM 522 O O . GLY A 1 66 ? 4.351 -6.119 -10.432 1.00 94.56 66 GLY A O 1
ATOM 523 N N . TYR A 1 67 ? 3.573 -7.151 -8.589 1.00 95.25 67 TYR A N 1
ATOM 524 C CA . TYR A 1 67 ? 4.844 -7.764 -8.204 1.00 95.25 67 TYR A CA 1
ATOM 525 C C . TYR A 1 67 ? 5.312 -8.787 -9.248 1.00 95.25 67 TYR A C 1
ATOM 527 O O . TYR A 1 67 ? 6.441 -8.708 -9.731 1.00 95.25 67 TYR A O 1
ATOM 535 N N . PHE A 1 68 ? 4.436 -9.713 -9.648 1.00 96.25 68 PHE A N 1
ATOM 536 C CA . PHE A 1 68 ? 4.785 -10.722 -10.653 1.00 96.25 68 PHE A CA 1
ATOM 537 C C . PHE A 1 68 ? 5.010 -10.114 -12.040 1.00 96.25 68 PHE A C 1
ATOM 539 O O . PHE A 1 68 ? 5.945 -10.514 -12.729 1.00 96.25 68 PHE A O 1
ATOM 546 N N . ALA A 1 69 ? 4.212 -9.116 -12.429 1.00 96.06 69 ALA A N 1
ATOM 547 C CA . ALA A 1 69 ? 4.404 -8.382 -13.675 1.00 96.06 69 ALA A CA 1
ATOM 548 C C . ALA A 1 69 ? 5.767 -7.675 -13.699 1.00 96.06 69 ALA A C 1
ATOM 550 O O . ALA A 1 69 ? 6.474 -7.758 -14.700 1.00 96.06 69 ALA A O 1
ATOM 551 N N . PHE A 1 70 ? 6.167 -7.042 -12.590 1.00 95.62 70 PHE A N 1
ATOM 552 C CA . PHE A 1 70 ? 7.482 -6.415 -12.460 1.00 95.62 70 PHE A CA 1
ATOM 553 C C . PHE A 1 70 ? 8.625 -7.416 -12.631 1.00 95.62 70 PHE A C 1
ATOM 555 O O . PHE A 1 70 ? 9.536 -7.161 -13.420 1.00 95.62 70 PHE A O 1
ATOM 562 N N . LEU A 1 71 ? 8.573 -8.551 -11.925 1.00 95.88 71 LEU A N 1
ATOM 563 C CA . LEU A 1 71 ? 9.609 -9.578 -12.030 1.00 95.88 71 LEU A CA 1
ATOM 564 C C . LEU A 1 71 ? 9.669 -10.156 -13.442 1.00 95.88 71 LEU A C 1
ATOM 566 O O . LEU A 1 71 ? 10.739 -10.182 -14.038 1.00 95.88 71 LEU A O 1
ATOM 570 N N . GLY A 1 72 ? 8.524 -10.548 -14.004 1.00 95.94 72 GLY A N 1
ATOM 571 C CA . GLY A 1 72 ? 8.457 -11.127 -15.344 1.00 95.94 72 GLY A CA 1
ATOM 572 C C . GLY A 1 72 ? 8.989 -10.174 -16.414 1.00 95.94 72 GLY A C 1
ATOM 573 O O . GLY A 1 72 ? 9.837 -10.559 -17.215 1.00 95.94 72 GLY A O 1
ATOM 574 N N . TYR A 1 73 ? 8.554 -8.914 -16.387 1.00 95.12 73 TYR A N 1
ATOM 575 C CA . TYR A 1 73 ? 9.016 -7.897 -17.329 1.00 95.12 73 TYR A CA 1
ATOM 576 C C . TYR A 1 73 ? 10.512 -7.592 -17.171 1.00 95.12 73 TYR A C 1
ATOM 578 O O . TYR A 1 73 ? 11.245 -7.592 -18.159 1.00 95.12 73 TYR A O 1
ATOM 586 N N . SER A 1 74 ? 10.994 -7.385 -15.941 1.00 94.00 74 SER A N 1
ATOM 587 C CA . SER A 1 74 ? 12.411 -7.082 -15.693 1.00 94.00 74 SER A CA 1
ATOM 588 C C . SER A 1 74 ? 13.311 -8.253 -16.088 1.00 94.00 74 SER A C 1
ATOM 590 O O . SER A 1 74 ? 14.331 -8.051 -16.746 1.00 94.00 74 SER A O 1
ATOM 592 N N . SER A 1 75 ? 12.919 -9.486 -15.752 1.00 94.75 75 SER A N 1
ATOM 593 C CA . SER A 1 75 ? 13.642 -10.691 -16.162 1.00 94.75 75 SER A CA 1
ATOM 594 C C . SER A 1 75 ? 13.651 -10.852 -17.678 1.00 94.75 75 SER A C 1
ATOM 596 O O . SER A 1 75 ? 14.704 -11.137 -18.240 1.00 94.75 75 SER A O 1
ATOM 598 N N . ALA A 1 76 ? 12.525 -10.615 -18.358 1.00 93.69 76 ALA A N 1
ATOM 599 C CA . ALA A 1 76 ? 12.460 -10.672 -19.817 1.00 93.69 76 ALA A CA 1
ATOM 600 C C . ALA A 1 76 ? 13.384 -9.637 -20.478 1.00 93.69 76 ALA A C 1
ATOM 602 O O . ALA A 1 76 ? 14.061 -9.962 -21.453 1.00 93.69 76 ALA A O 1
ATOM 603 N N . LEU A 1 77 ? 13.474 -8.418 -19.930 1.00 90.94 77 LEU 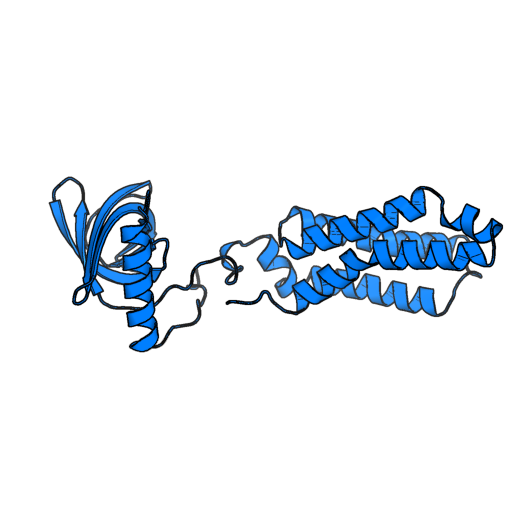A N 1
ATOM 604 C CA . LEU A 1 77 ? 14.411 -7.403 -20.418 1.00 90.94 77 LEU A CA 1
ATOM 605 C C . LEU A 1 77 ? 15.868 -7.835 -20.240 1.00 90.94 77 LEU A C 1
ATOM 607 O O . LEU A 1 77 ? 16.635 -7.779 -21.200 1.00 90.94 77 LEU A O 1
ATOM 611 N N . VAL A 1 78 ? 16.238 -8.288 -19.040 1.00 92.75 78 VAL A N 1
ATOM 612 C CA . VAL A 1 78 ? 17.600 -8.748 -18.727 1.00 92.75 78 VAL A CA 1
ATOM 613 C C . VAL A 1 78 ? 17.984 -9.929 -19.624 1.00 92.75 78 VAL A C 1
ATOM 615 O O . VAL A 1 78 ? 19.009 -9.871 -20.300 1.00 92.75 78 VAL A O 1
ATOM 618 N N . LEU A 1 79 ? 17.129 -10.953 -19.718 1.00 92.62 79 LEU A N 1
ATOM 619 C CA . LEU A 1 79 ? 17.353 -12.119 -20.578 1.00 92.62 79 LEU A CA 1
ATOM 620 C C . LEU A 1 79 ? 17.418 -11.734 -22.059 1.00 92.62 79 LEU A C 1
ATOM 622 O O . LEU A 1 79 ? 18.297 -12.203 -22.777 1.00 92.62 79 LEU A O 1
ATOM 626 N N . GLY A 1 80 ? 16.537 -10.846 -22.520 1.00 88.75 80 GLY A N 1
ATOM 627 C CA . GLY A 1 80 ? 16.538 -10.357 -23.897 1.00 88.75 80 GLY A CA 1
ATOM 628 C C . GLY A 1 80 ? 17.777 -9.523 -24.241 1.00 88.75 80 GLY A C 1
ATOM 629 O O . GLY A 1 80 ? 18.215 -9.515 -25.393 1.00 88.75 80 GLY A O 1
ATOM 630 N N . MET A 1 81 ? 18.365 -8.820 -23.268 1.00 86.31 81 MET A N 1
ATOM 631 C CA . MET A 1 81 ? 19.667 -8.161 -23.430 1.00 86.31 81 MET A CA 1
ATOM 632 C C . MET A 1 81 ? 20.802 -9.190 -23.495 1.00 86.31 81 MET A C 1
ATOM 634 O O . MET A 1 81 ? 21.609 -9.128 -24.423 1.00 86.31 81 MET A O 1
ATOM 638 N N . SER A 1 82 ? 20.831 -10.168 -22.585 1.00 88.31 82 SER A N 1
ATOM 639 C CA . SER A 1 82 ? 21.840 -11.239 -22.578 1.00 88.31 82 SER A CA 1
ATOM 640 C C . SER A 1 82 ? 21.817 -12.081 -23.851 1.00 88.31 82 SER A C 1
ATOM 642 O O . SER A 1 82 ? 22.866 -12.354 -24.425 1.00 88.31 82 SER A O 1
ATOM 644 N N . PHE A 1 83 ? 20.632 -12.460 -24.328 1.00 89.12 83 PHE A N 1
ATOM 645 C CA . PHE A 1 83 ? 20.476 -13.271 -25.533 1.00 89.12 83 PHE A CA 1
ATOM 646 C C . PHE A 1 83 ? 20.960 -12.531 -26.785 1.00 89.12 83 PHE A C 1
ATOM 648 O O . PHE A 1 83 ? 21.709 -13.084 -27.587 1.00 89.12 83 PHE A O 1
ATOM 655 N N . ARG A 1 84 ? 20.601 -11.247 -26.928 1.00 84.25 84 ARG A N 1
ATOM 656 C CA . ARG A 1 84 ? 21.102 -10.410 -28.030 1.00 84.25 84 ARG A CA 1
ATOM 657 C C . ARG A 1 84 ? 22.617 -10.253 -27.990 1.00 84.25 84 ARG A C 1
ATOM 659 O O . ARG A 1 84 ? 23.244 -10.284 -29.043 1.00 84.25 84 ARG A O 1
ATOM 666 N N . HIS A 1 85 ? 23.189 -10.120 -26.796 1.00 82.81 85 HIS A N 1
ATOM 667 C CA . HIS A 1 85 ? 24.636 -10.067 -26.626 1.00 82.81 85 HIS A CA 1
ATOM 668 C C . HIS A 1 85 ? 25.312 -11.381 -27.029 1.00 82.81 85 HIS A C 1
ATOM 670 O O . HIS A 1 85 ? 26.295 -11.351 -27.759 1.00 82.81 85 HIS A O 1
ATOM 676 N N . PHE A 1 86 ? 24.765 -12.525 -26.615 1.00 85.88 86 PHE A N 1
ATOM 677 C CA . PHE A 1 86 ? 25.309 -13.833 -26.977 1.00 85.88 86 PHE A CA 1
ATOM 678 C C . PHE A 1 86 ? 25.336 -14.050 -28.496 1.00 85.88 86 PHE A C 1
ATOM 680 O O . PHE A 1 86 ? 26.324 -14.547 -29.029 1.00 85.88 86 PHE A O 1
ATOM 687 N N . LEU A 1 87 ? 24.277 -13.638 -29.201 1.00 87.69 87 LEU A N 1
ATOM 688 C CA . LEU A 1 87 ? 24.208 -13.751 -30.660 1.00 87.69 87 LEU A CA 1
ATOM 689 C C . LEU A 1 87 ? 25.089 -12.730 -31.389 1.00 87.69 87 LEU A C 1
ATOM 691 O O . LEU A 1 87 ? 25.626 -13.042 -32.446 1.00 87.69 87 LEU A O 1
ATOM 695 N N . ASN A 1 88 ? 25.226 -11.515 -30.851 1.00 85.62 88 ASN A N 1
ATOM 696 C CA . ASN A 1 88 ? 26.005 -10.438 -31.461 1.00 85.62 88 ASN A CA 1
ATOM 697 C C . ASN A 1 88 ? 26.866 -9.728 -30.398 1.00 85.62 88 ASN A C 1
ATOM 699 O O . ASN A 1 88 ? 26.486 -8.665 -29.885 1.00 85.62 88 ASN A O 1
ATOM 703 N N . PRO A 1 89 ? 28.047 -10.280 -30.067 1.00 80.62 89 PRO A N 1
ATOM 704 C CA . PRO A 1 89 ? 28.891 -9.744 -28.998 1.00 80.62 89 PRO A CA 1
ATOM 705 C C . PRO A 1 89 ? 29.396 -8.319 -29.264 1.00 80.62 89 PRO A C 1
ATOM 707 O O . PRO A 1 89 ? 29.636 -7.561 -28.328 1.00 80.62 89 PRO A O 1
ATOM 710 N N . THR A 1 90 ? 29.514 -7.927 -30.536 1.00 78.88 90 THR A N 1
ATOM 711 C CA . THR A 1 90 ? 30.045 -6.626 -30.981 1.00 78.88 90 THR A CA 1
ATOM 712 C C . THR A 1 90 ? 29.075 -5.458 -30.798 1.00 78.88 90 THR A C 1
ATOM 714 O O . THR A 1 90 ? 29.495 -4.306 -30.823 1.00 78.88 90 THR A O 1
ATOM 717 N N . THR A 1 91 ? 27.787 -5.720 -30.561 1.00 70.00 91 THR A N 1
ATOM 718 C CA . THR A 1 91 ? 26.748 -4.684 -30.380 1.00 70.00 91 THR A CA 1
ATOM 719 C C . THR A 1 91 ? 26.727 -4.048 -28.984 1.00 70.00 91 THR A C 1
ATOM 721 O O . THR A 1 91 ? 25.780 -3.346 -28.626 1.00 70.00 91 THR A O 1
ATOM 724 N N . PHE A 1 92 ? 27.735 -4.316 -28.154 1.00 71.50 92 PHE A N 1
ATOM 725 C CA . PHE A 1 92 ? 27.712 -3.949 -26.745 1.00 71.50 92 PHE A CA 1
ATOM 726 C C . PHE A 1 92 ? 28.107 -2.485 -26.531 1.00 71.50 92 PHE A C 1
ATOM 728 O O . PHE A 1 92 ? 29.268 -2.102 -26.645 1.00 71.50 92 PHE A O 1
ATOM 735 N N . SER A 1 93 ? 27.118 -1.656 -26.196 1.00 81.38 93 SER A N 1
ATOM 736 C CA . SER A 1 93 ? 27.340 -0.282 -25.754 1.00 81.38 93 SER A CA 1
ATOM 737 C C . SER A 1 93 ? 27.532 -0.242 -24.239 1.00 81.38 93 SER A C 1
ATOM 739 O O . SER A 1 93 ? 26.925 -1.025 -23.505 1.00 81.38 93 SER A O 1
ATOM 741 N N . TYR A 1 94 ? 28.300 0.734 -23.748 1.00 81.50 94 TYR A N 1
ATOM 742 C CA . TYR A 1 94 ? 28.388 1.056 -22.320 1.00 81.50 94 TYR A CA 1
ATOM 743 C C . TYR A 1 94 ? 26.997 1.168 -21.664 1.00 81.50 94 TYR A C 1
ATOM 745 O O . TYR A 1 94 ? 26.770 0.649 -20.571 1.00 81.50 94 TYR A O 1
ATOM 753 N N . PHE A 1 95 ? 26.021 1.751 -22.370 1.00 80.06 95 PHE A N 1
ATOM 754 C CA . PHE A 1 95 ? 24.646 1.875 -21.881 1.00 80.06 95 PHE A CA 1
ATOM 755 C C . PHE A 1 95 ? 23.946 0.524 -21.676 1.00 80.06 95 PHE A C 1
ATOM 757 O O . PHE A 1 95 ? 23.130 0.391 -20.764 1.00 80.06 95 PHE A O 1
ATOM 764 N N . THR A 1 96 ? 24.276 -0.493 -22.475 1.00 81.31 96 THR A N 1
ATOM 765 C CA . THR A 1 96 ? 23.720 -1.846 -22.335 1.00 81.31 96 THR A CA 1
ATOM 766 C C . THR A 1 96 ? 24.206 -2.511 -21.048 1.00 81.31 96 THR A C 1
ATOM 768 O O . THR A 1 96 ? 23.405 -3.126 -20.348 1.00 81.31 96 THR A O 1
ATOM 771 N N . VAL A 1 97 ? 25.484 -2.332 -20.690 1.00 85.19 97 VAL A N 1
ATOM 772 C CA . VAL A 1 97 ? 26.048 -2.824 -19.417 1.00 85.19 97 VAL A CA 1
ATOM 773 C C . VAL A 1 97 ? 25.344 -2.186 -18.233 1.00 85.19 97 VAL A C 1
ATOM 775 O O . VAL A 1 97 ? 24.879 -2.884 -17.332 1.00 85.19 97 VAL A O 1
ATOM 778 N N . VAL A 1 98 ? 25.244 -0.856 -18.248 1.00 88.62 98 VAL A N 1
ATOM 779 C CA . VAL A 1 98 ? 24.599 -0.099 -17.171 1.00 88.62 98 VAL A CA 1
ATOM 780 C C . VAL A 1 98 ? 23.138 -0.529 -17.022 1.00 88.62 98 VAL A C 1
ATOM 782 O O . VAL A 1 98 ? 22.689 -0.793 -15.908 1.00 88.62 98 VAL A O 1
ATOM 785 N N . GLY A 1 99 ? 22.414 -0.677 -18.136 1.00 86.69 99 GLY A N 1
ATOM 786 C CA . GLY A 1 99 ? 21.035 -1.163 -18.139 1.00 86.69 99 GLY A CA 1
ATOM 787 C C . GLY A 1 99 ? 20.893 -2.583 -17.587 1.00 86.69 99 GLY A C 1
ATOM 788 O O . GLY A 1 99 ? 19.982 -2.846 -16.801 1.00 86.69 99 GLY A O 1
ATOM 789 N N . PHE A 1 100 ? 21.815 -3.485 -17.931 1.00 89.31 100 PHE A N 1
ATOM 790 C CA . PHE A 1 100 ? 21.833 -4.851 -17.411 1.00 89.31 100 PHE A CA 1
ATOM 791 C C . PHE A 1 100 ? 22.044 -4.884 -15.891 1.00 89.31 100 PHE A C 1
ATOM 793 O O . PHE A 1 100 ? 21.255 -5.499 -15.171 1.00 89.31 100 PHE A O 1
ATOM 800 N N . ILE A 1 101 ? 23.063 -4.174 -15.391 1.00 92.06 101 ILE A N 1
ATOM 801 C CA . ILE A 1 101 ? 23.355 -4.080 -13.951 1.00 92.06 101 ILE A CA 1
ATOM 802 C C . ILE A 1 101 ? 22.161 -3.476 -13.206 1.00 92.06 101 ILE A C 1
ATOM 804 O O . ILE A 1 101 ? 21.744 -4.011 -12.178 1.00 92.06 101 ILE A O 1
ATOM 808 N N . ALA A 1 102 ? 21.57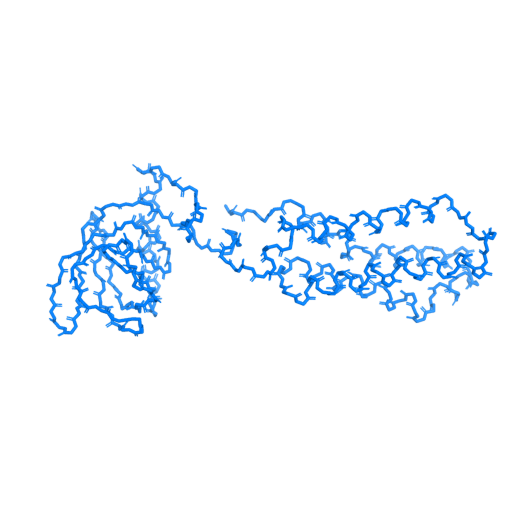2 -2.403 -13.741 1.00 90.19 102 ALA A N 1
ATOM 809 C CA . ALA A 1 102 ? 20.390 -1.779 -13.158 1.00 90.19 102 ALA A CA 1
ATOM 810 C C . ALA A 1 102 ? 19.191 -2.742 -13.117 1.00 90.19 102 ALA A C 1
ATOM 812 O O . ALA A 1 102 ? 18.511 -2.821 -12.094 1.00 90.19 102 ALA A O 1
ATOM 813 N N . GLY A 1 103 ? 18.951 -3.508 -14.187 1.00 90.25 103 GLY A N 1
ATOM 814 C CA . GLY A 1 103 ? 17.874 -4.498 -14.255 1.00 90.25 103 GLY A CA 1
ATOM 815 C C . GLY A 1 103 ? 18.037 -5.621 -13.229 1.00 90.25 103 GLY A C 1
ATOM 816 O O . GLY A 1 103 ? 17.104 -5.913 -12.478 1.00 90.25 103 GLY A O 1
ATOM 817 N N . VAL A 1 104 ? 19.235 -6.204 -13.133 1.00 92.94 104 VAL A N 1
ATOM 818 C CA . VAL A 1 104 ? 19.548 -7.238 -12.131 1.00 92.94 104 VAL A CA 1
ATOM 819 C C . VAL A 1 104 ? 19.422 -6.679 -10.712 1.00 92.94 104 VAL A C 1
ATOM 821 O O . VAL A 1 104 ? 18.790 -7.305 -9.859 1.00 92.94 104 VAL A O 1
ATOM 824 N N . GLY A 1 105 ? 19.958 -5.481 -10.462 1.00 93.25 105 GLY A N 1
ATOM 825 C CA . GLY A 1 105 ? 19.848 -4.806 -9.169 1.00 93.25 105 GLY A CA 1
ATOM 826 C C . GLY A 1 105 ? 18.397 -4.526 -8.773 1.00 93.25 105 GLY A C 1
ATOM 827 O O . GLY A 1 105 ? 18.018 -4.748 -7.623 1.00 93.25 105 GLY A O 1
ATOM 828 N N . ALA A 1 106 ? 17.561 -4.111 -9.727 1.00 89.88 106 ALA A N 1
ATOM 829 C CA . ALA A 1 106 ? 16.143 -3.868 -9.496 1.00 89.88 106 ALA A CA 1
ATOM 830 C C . ALA A 1 106 ? 15.394 -5.158 -9.121 1.00 89.88 106 ALA A C 1
ATOM 832 O O . ALA A 1 106 ? 14.628 -5.148 -8.158 1.00 89.88 106 ALA A O 1
ATOM 833 N N . ILE A 1 107 ? 15.653 -6.273 -9.817 1.00 92.94 107 ILE A N 1
ATOM 834 C CA . ILE A 1 107 ? 15.089 -7.592 -9.479 1.00 92.94 107 ILE A CA 1
ATOM 835 C C . ILE A 1 107 ? 15.525 -8.012 -8.072 1.00 92.94 107 ILE A C 1
ATOM 837 O O . ILE A 1 107 ? 14.681 -8.355 -7.242 1.00 92.94 107 ILE A O 1
ATOM 841 N N . ALA A 1 108 ? 16.828 -7.945 -7.787 1.00 93.44 108 ALA A N 1
ATOM 842 C CA . ALA A 1 108 ? 17.380 -8.333 -6.493 1.00 93.44 108 ALA A CA 1
ATOM 843 C C . ALA A 1 108 ? 16.763 -7.517 -5.349 1.00 93.44 108 ALA A C 1
ATOM 845 O O . ALA A 1 108 ? 16.350 -8.092 -4.342 1.00 93.44 108 ALA A O 1
ATOM 846 N N . ALA A 1 109 ? 16.631 -6.198 -5.522 1.00 89.69 109 ALA A N 1
ATOM 847 C CA . ALA A 1 109 ? 15.980 -5.326 -4.550 1.00 89.69 109 ALA A CA 1
ATOM 848 C C . ALA A 1 109 ? 14.507 -5.708 -4.334 1.00 89.69 109 ALA A C 1
ATOM 850 O O . ALA A 1 109 ? 14.057 -5.784 -3.194 1.00 89.69 109 ALA A O 1
ATOM 851 N N . PHE A 1 110 ? 13.755 -5.999 -5.398 1.00 89.75 110 PHE A N 1
ATOM 852 C CA . PHE A 1 110 ? 12.323 -6.302 -5.292 1.00 89.75 110 PHE A CA 1
ATOM 853 C C . PHE A 1 110 ? 12.019 -7.647 -4.629 1.00 89.75 110 PHE A C 1
ATOM 855 O O . PHE A 1 110 ? 10.991 -7.782 -3.965 1.00 89.75 110 PHE A O 1
ATOM 862 N N . ILE A 1 111 ? 12.911 -8.630 -4.777 1.00 91.88 111 ILE A N 1
ATOM 863 C CA . ILE A 1 111 ? 12.788 -9.936 -4.115 1.00 91.88 111 ILE A CA 1
ATOM 864 C C . ILE A 1 111 ? 12.965 -9.802 -2.595 1.00 91.88 111 ILE A C 1
ATOM 866 O O . ILE A 1 111 ? 12.367 -10.571 -1.836 1.00 91.88 111 ILE A O 1
ATOM 870 N N . GLN A 1 112 ? 13.743 -8.819 -2.124 1.00 90.94 112 GLN A N 1
ATOM 871 C CA . GLN A 1 112 ? 13.952 -8.621 -0.691 1.00 90.94 112 GLN A CA 1
ATOM 872 C C . GLN A 1 112 ? 12.617 -8.453 0.039 1.00 90.94 112 GLN A C 1
ATOM 874 O O . GLN A 1 112 ? 11.740 -7.687 -0.367 1.00 90.94 112 GLN A O 1
ATOM 879 N N . LYS A 1 113 ? 12.498 -9.134 1.186 1.00 85.62 113 LYS A N 1
ATOM 880 C CA . LYS A 1 113 ? 11.280 -9.173 2.010 1.00 85.62 113 LYS A CA 1
ATOM 881 C C . LYS A 1 113 ? 10.727 -7.781 2.324 1.00 85.62 113 LYS A C 1
ATOM 883 O O . LYS A 1 113 ? 9.517 -7.605 2.390 1.00 85.62 113 LYS A O 1
ATOM 888 N N . HIS A 1 114 ? 11.601 -6.790 2.496 1.00 85.56 114 HIS A N 1
ATOM 889 C CA . HIS A 1 114 ? 11.199 -5.413 2.772 1.00 85.56 114 HIS A CA 1
ATOM 890 C C . HIS A 1 114 ? 10.327 -4.806 1.658 1.00 85.56 114 HIS A C 1
ATOM 892 O O . HIS A 1 114 ? 9.349 -4.122 1.954 1.00 85.56 114 HIS A O 1
ATOM 898 N N . PHE A 1 115 ? 10.641 -5.088 0.390 1.00 85.69 115 PHE A N 1
ATOM 899 C CA . PHE A 1 115 ? 9.915 -4.552 -0.763 1.00 85.69 115 PHE A CA 1
ATOM 900 C C . PHE A 1 115 ? 8.737 -5.430 -1.182 1.00 85.69 115 PHE A C 1
ATOM 902 O O . PHE A 1 115 ? 7.708 -4.900 -1.600 1.00 85.69 115 PHE A O 1
ATOM 909 N N . SER A 1 116 ? 8.851 -6.752 -1.038 1.00 90.75 116 SER A N 1
ATOM 910 C CA . SER A 1 116 ? 7.798 -7.691 -1.436 1.00 90.75 116 SER A CA 1
ATOM 911 C C . SER A 1 116 ? 6.663 -7.801 -0.413 1.00 90.75 116 SER A C 1
ATOM 913 O O . SER A 1 116 ? 5.503 -7.951 -0.800 1.00 90.75 116 SER A O 1
ATOM 915 N N . ALA A 1 117 ? 6.936 -7.662 0.889 1.00 89.50 117 ALA A N 1
ATOM 916 C CA . ALA A 1 117 ? 5.928 -7.886 1.930 1.00 89.50 117 ALA A CA 1
ATOM 917 C C . ALA A 1 117 ? 4.641 -7.040 1.784 1.00 89.50 117 ALA A C 1
ATOM 919 O O . ALA A 1 117 ? 3.559 -7.606 1.960 1.00 89.50 117 ALA A O 1
ATOM 920 N N . PRO A 1 118 ? 4.678 -5.743 1.408 1.00 90.62 118 PRO A N 1
ATOM 921 C CA . PRO A 1 118 ? 3.460 -4.951 1.208 1.00 90.62 118 PRO A CA 1
ATOM 922 C C . PRO A 1 118 ? 2.526 -5.464 0.101 1.00 90.62 118 PRO A C 1
ATOM 924 O O . PRO A 1 118 ? 1.324 -5.199 0.157 1.00 90.62 118 PRO A O 1
ATOM 927 N N . TYR A 1 119 ? 3.053 -6.194 -0.888 1.00 90.50 119 TYR A N 1
ATOM 928 C CA . TYR A 1 119 ? 2.264 -6.756 -1.991 1.00 90.50 119 TYR A CA 1
ATOM 929 C C . TYR A 1 119 ? 1.417 -7.948 -1.551 1.00 90.50 119 TYR A C 1
ATOM 931 O O . TYR A 1 119 ? 0.338 -8.168 -2.100 1.00 90.50 119 TYR A O 1
ATOM 939 N N . PHE A 1 120 ? 1.893 -8.692 -0.551 1.00 90.81 120 PHE A N 1
ATOM 940 C CA . PHE A 1 120 ? 1.267 -9.928 -0.081 1.00 90.81 120 PHE A CA 1
ATOM 941 C C . PHE A 1 120 ? 0.582 -9.780 1.278 1.00 90.81 120 PHE A C 1
ATOM 943 O O . PHE A 1 120 ? -0.310 -10.561 1.593 1.00 90.81 120 PHE A O 1
ATOM 950 N N . ASN A 1 121 ? 0.942 -8.763 2.065 1.00 87.06 121 ASN A N 1
ATOM 951 C CA . ASN A 1 121 ? 0.328 -8.496 3.358 1.00 87.06 121 ASN A CA 1
ATOM 952 C C . ASN A 1 121 ? -0.368 -7.118 3.375 1.00 87.06 121 ASN A C 1
ATOM 954 O O . ASN A 1 121 ? 0.285 -6.089 3.581 1.00 87.06 121 ASN A O 1
ATOM 958 N N . PRO A 1 122 ? -1.706 -7.080 3.207 1.00 83.19 122 PRO A N 1
ATOM 959 C CA . PRO A 1 122 ? -2.507 -5.866 3.325 1.00 83.19 122 PRO A CA 1
ATOM 960 C C . PRO A 1 122 ? -2.288 -5.066 4.609 1.00 83.19 122 PRO A C 1
ATOM 962 O O . PRO A 1 122 ? -2.322 -3.839 4.563 1.00 83.19 122 PRO A O 1
ATOM 965 N N . HIS A 1 123 ? -2.013 -5.728 5.733 1.00 77.44 123 HIS A N 1
ATOM 966 C CA . HIS A 1 123 ? -1.865 -5.060 7.027 1.00 77.44 123 HIS A CA 1
ATOM 967 C C . HIS A 1 123 ? -0.627 -4.158 7.095 1.00 77.44 123 HIS A C 1
ATOM 969 O O . HIS A 1 123 ? -0.612 -3.193 7.857 1.00 77.44 123 HIS A O 1
ATOM 975 N N . LEU A 1 124 ? 0.385 -4.418 6.260 1.00 81.00 124 LEU A N 1
ATOM 976 C CA . LEU A 1 124 ? 1.583 -3.581 6.157 1.00 81.00 124 LEU A CA 1
ATOM 977 C C . LEU A 1 124 ? 1.347 -2.302 5.344 1.00 81.00 124 LEU A C 1
ATOM 979 O O . LEU A 1 124 ? 2.179 -1.398 5.366 1.00 81.00 124 LEU A O 1
ATOM 983 N N . ARG A 1 125 ? 0.215 -2.177 4.642 1.00 85.62 125 ARG A N 1
ATOM 984 C CA . ARG A 1 125 ? -0.122 -0.995 3.838 1.00 85.62 125 ARG A CA 1
ATOM 985 C C . ARG A 1 125 ? -0.743 0.085 4.721 1.00 85.62 125 ARG A C 1
ATOM 987 O O . ARG A 1 125 ? -1.893 0.478 4.550 1.00 85.62 125 ARG A O 1
ATOM 994 N N . TRP A 1 126 ? 0.036 0.617 5.666 1.00 75.94 126 TRP A N 1
ATOM 995 C CA . TRP A 1 126 ? -0.409 1.642 6.630 1.00 75.94 126 TRP A CA 1
ATOM 996 C C . TRP A 1 126 ? -0.906 2.951 5.989 1.00 75.94 126 TRP A C 1
ATOM 998 O O . TRP A 1 126 ? -1.462 3.805 6.685 1.00 75.94 126 TRP A O 1
ATOM 1008 N N . TRP A 1 127 ? -0.640 3.145 4.694 1.00 81.81 127 TRP A N 1
ATOM 1009 C CA . TRP A 1 127 ? -1.151 4.249 3.882 1.00 81.81 127 TRP A CA 1
ATOM 1010 C C . TRP A 1 127 ? -2.552 3.985 3.308 1.00 81.81 127 TRP A C 1
ATOM 1012 O O . TRP A 1 127 ? -3.190 4.933 2.864 1.00 81.81 127 TRP A O 1
ATOM 1022 N N . GLU A 1 128 ? -3.025 2.734 3.301 1.00 77.94 128 GLU A N 1
ATOM 1023 C CA . GLU A 1 128 ? -4.404 2.359 2.951 1.00 77.94 128 GLU A CA 1
ATOM 1024 C C . GLU A 1 128 ? -5.299 2.242 4.191 1.00 77.94 128 GLU A C 1
ATOM 1026 O O . GLU A 1 128 ? -6.477 2.575 4.118 1.00 77.94 128 GLU A O 1
ATOM 1031 N N . SER A 1 129 ? -4.748 1.808 5.328 1.00 76.12 129 SER A N 1
ATOM 1032 C CA . SER A 1 129 ? -5.510 1.664 6.573 1.00 76.12 129 SER A CA 1
ATOM 1033 C C . SER A 1 129 ? -5.703 2.995 7.305 1.00 76.12 129 SER A C 1
ATOM 1035 O O . SER A 1 129 ? -4.758 3.779 7.474 1.00 76.12 129 SER A O 1
ATOM 1037 N N . ASP A 1 130 ? -6.913 3.211 7.829 1.00 75.62 130 ASP A N 1
ATOM 1038 C CA . ASP A 1 130 ? -7.194 4.333 8.722 1.00 75.62 130 ASP A CA 1
ATOM 1039 C C . ASP A 1 130 ? -6.257 4.295 9.950 1.00 75.62 130 ASP A C 1
ATOM 1041 O O . ASP A 1 130 ? -5.978 3.220 10.494 1.00 75.62 130 ASP A O 1
ATOM 1045 N N . PRO A 1 131 ? -5.718 5.446 10.398 1.00 75.94 131 PRO A N 1
ATOM 1046 C CA . PRO A 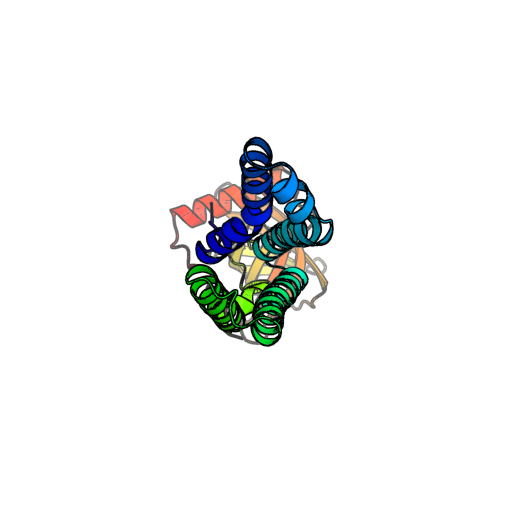1 131 ? -4.997 5.509 11.664 1.00 75.94 131 PRO A CA 1
ATOM 1047 C C . PRO A 1 131 ? -5.915 5.078 12.815 1.00 75.94 131 PRO A C 1
ATOM 1049 O O . PRO A 1 131 ? -7.072 5.501 12.875 1.00 75.94 131 PRO A O 1
ATOM 1052 N N . ARG A 1 132 ? -5.378 4.247 13.711 1.00 85.25 132 ARG A N 1
ATOM 1053 C CA . ARG A 1 132 ? -6.013 3.877 14.978 1.00 85.25 132 ARG A CA 1
ATOM 1054 C C . ARG A 1 132 ? -5.399 4.720 16.092 1.00 85.25 132 ARG A C 1
ATOM 1056 O O . ARG A 1 132 ? -4.180 4.840 16.160 1.00 85.25 132 ARG A O 1
ATOM 1063 N N . PHE A 1 133 ? -6.240 5.316 16.925 1.00 86.31 133 PHE A N 1
ATOM 1064 C CA . PHE A 1 133 ? -5.844 6.154 18.054 1.00 86.31 133 PHE A CA 1
ATOM 1065 C C . PHE A 1 133 ? -6.079 5.378 19.339 1.00 86.31 133 PHE A C 1
ATOM 1067 O O . PHE A 1 133 ? -7.192 4.903 19.553 1.00 86.31 133 PHE A O 1
ATOM 1074 N N . GLN A 1 134 ? -5.041 5.239 20.161 1.00 86.44 134 GLN A N 1
ATOM 1075 C CA . GLN A 1 134 ? -5.167 4.612 21.472 1.00 86.44 134 GLN A CA 1
ATOM 1076 C C . GLN A 1 134 ? -5.967 5.524 22.399 1.00 86.44 134 GLN A C 1
ATOM 1078 O O . GLN A 1 134 ? -5.763 6.740 22.416 1.00 86.44 134 GLN A O 1
ATOM 1083 N N . THR A 1 135 ? -6.896 4.944 23.141 1.00 88.12 135 THR A N 1
ATOM 1084 C CA . THR A 1 135 ? -7.733 5.665 24.095 1.00 88.12 135 THR A CA 1
ATOM 1085 C C . THR A 1 135 ? -8.235 4.700 25.166 1.00 88.12 135 THR A C 1
ATOM 1087 O O . THR A 1 135 ? -8.007 3.500 25.060 1.00 88.12 135 THR A O 1
ATOM 1090 N N . GLU A 1 136 ? -8.881 5.219 26.203 1.00 90.50 136 GLU A N 1
ATOM 1091 C CA . GLU A 1 136 ? -9.538 4.430 27.250 1.00 90.50 136 GLU A CA 1
ATOM 1092 C C . GLU A 1 136 ? -10.964 4.953 27.457 1.00 90.50 136 GLU A C 1
ATOM 1094 O O . GLU A 1 136 ? -11.365 5.352 28.548 1.00 90.50 136 GLU A O 1
ATOM 1099 N N . LEU A 1 137 ? -11.737 5.025 26.367 1.00 90.81 137 LEU A N 1
ATOM 1100 C CA . LEU A 1 137 ? -13.115 5.516 26.431 1.00 90.81 137 LEU A CA 1
ATOM 1101 C C . LEU A 1 137 ? -14.035 4.419 26.947 1.00 90.81 137 LEU A C 1
ATOM 1103 O O . LEU A 1 137 ? -14.143 3.362 26.327 1.00 90.81 137 LEU A O 1
ATOM 1107 N N . ASN A 1 138 ? -14.750 4.698 28.031 1.00 92.44 138 ASN A N 1
ATOM 1108 C CA . ASN A 1 138 ? -15.837 3.841 28.486 1.00 92.44 138 ASN A CA 1
ATOM 1109 C C . ASN A 1 138 ? -17.046 4.011 27.565 1.00 92.44 138 ASN A C 1
ATOM 1111 O O . ASN A 1 138 ? -17.480 5.128 27.275 1.00 92.44 138 ASN A O 1
ATOM 1115 N N . VAL A 1 139 ? -17.572 2.892 27.084 1.00 94.38 139 VAL A N 1
ATOM 1116 C CA . VAL A 1 139 ? -18.649 2.836 26.099 1.00 94.38 139 VAL A CA 1
ATOM 1117 C C . VAL A 1 139 ? -19.686 1.805 26.512 1.00 94.38 139 VAL A C 1
ATOM 1119 O O . VAL A 1 139 ? -19.395 0.858 27.244 1.00 94.38 139 VAL A O 1
ATOM 1122 N N . SER A 1 140 ? -20.909 1.993 26.025 1.00 93.62 140 SER A N 1
ATOM 1123 C CA . SER A 1 140 ? -21.974 1.006 26.176 1.00 93.62 140 SER A CA 1
ATOM 1124 C C . SER A 1 140 ? -22.013 0.136 24.927 1.00 93.62 140 SER A C 1
ATOM 1126 O O . SER A 1 140 ? -22.036 0.638 23.797 1.00 93.62 140 SER A O 1
ATOM 1128 N N . LEU A 1 141 ? -21.996 -1.172 25.146 1.00 94.00 141 LEU A N 1
ATOM 1129 C CA . LEU A 1 141 ? -22.121 -2.182 24.114 1.00 94.00 141 LEU A CA 1
ATOM 1130 C C . LEU A 1 141 ? -23.416 -2.955 24.335 1.00 94.00 141 LEU A C 1
ATOM 1132 O O . LEU A 1 141 ? -23.616 -3.508 25.411 1.00 94.00 141 LEU A O 1
ATOM 1136 N N . SER A 1 142 ? -24.273 -3.036 23.324 1.00 92.62 142 SER A N 1
ATOM 1137 C CA . SER A 1 142 ? -25.451 -3.890 23.373 1.00 92.62 142 SER A CA 1
ATOM 1138 C C . SER A 1 142 ? -25.245 -5.161 22.557 1.00 92.62 142 SER A C 1
ATOM 1140 O O . SER A 1 142 ? -24.981 -5.094 21.353 1.00 92.62 142 SER A O 1
ATOM 1142 N N . VAL A 1 143 ? -25.356 -6.298 23.245 1.00 90.75 143 VAL A N 1
ATOM 1143 C CA . VAL A 1 143 ? -25.207 -7.663 22.721 1.00 90.75 143 VAL A CA 1
ATOM 1144 C C . VAL A 1 143 ? -26.467 -8.427 23.116 1.00 90.75 143 VAL A C 1
ATOM 1146 O O . VAL A 1 143 ? -26.843 -8.396 24.284 1.00 90.75 143 VAL A O 1
ATOM 1149 N N . ASP A 1 144 ? -27.163 -9.035 22.153 1.00 84.44 144 ASP A N 1
ATOM 1150 C CA . ASP A 1 144 ? -28.394 -9.818 22.376 1.00 84.44 144 ASP A CA 1
ATOM 1151 C C . ASP A 1 144 ? -29.473 -9.114 23.229 1.00 84.44 144 ASP A C 1
ATOM 1153 O O . ASP A 1 144 ? -30.218 -9.735 23.983 1.00 84.44 144 ASP A O 1
ATOM 1157 N N . GLY A 1 145 ? -29.555 -7.781 23.133 1.00 79.88 145 GLY A N 1
ATOM 1158 C CA . GLY A 1 145 ? -30.483 -6.952 23.914 1.00 79.88 145 GLY A CA 1
ATOM 1159 C C . GLY A 1 145 ? -30.023 -6.632 25.344 1.00 79.88 145 GLY A C 1
ATOM 1160 O O . GLY A 1 145 ? -30.608 -5.757 25.983 1.00 79.88 145 GLY A O 1
ATOM 1161 N N . GLY A 1 146 ? -28.951 -7.261 25.829 1.00 85.62 146 GLY A N 1
ATOM 1162 C CA . GLY A 1 146 ? -28.239 -6.863 27.044 1.00 85.62 146 GLY A CA 1
ATOM 1163 C C . GLY A 1 146 ? -27.370 -5.628 26.804 1.00 85.62 146 GLY A C 1
ATOM 1164 O O . GLY A 1 146 ? -26.957 -5.366 25.675 1.00 85.62 146 GLY A O 1
ATOM 1165 N N . SER A 1 147 ? -27.097 -4.847 27.854 1.00 90.00 147 SER A N 1
ATOM 1166 C CA . SER A 1 147 ? -26.144 -3.729 27.820 1.00 90.00 147 SER A CA 1
ATOM 1167 C C . SER A 1 147 ? -24.944 -4.056 28.701 1.00 90.00 147 SER A C 1
ATOM 1169 O O . SER A 1 147 ? -25.091 -4.309 29.894 1.00 90.00 147 SER A O 1
ATOM 1171 N N . HIS A 1 148 ? -23.757 -3.992 28.116 1.00 91.06 148 HIS A N 1
ATOM 1172 C CA . HIS A 1 148 ? -22.476 -4.260 28.747 1.00 91.06 148 HIS A CA 1
ATOM 1173 C C . HIS A 1 148 ? -21.622 -2.993 28.746 1.00 91.06 148 HIS A C 1
ATOM 1175 O O . HIS A 1 148 ? -21.636 -2.214 27.789 1.00 91.06 148 HIS A O 1
ATOM 1181 N N . SER A 1 149 ? -20.862 -2.790 29.820 1.00 91.56 149 SER A N 1
ATOM 1182 C CA . SER A 1 149 ? -19.799 -1.788 29.827 1.00 91.56 149 SER A CA 1
ATOM 1183 C C . SER A 1 149 ? -18.583 -2.345 29.088 1.00 91.56 149 SER A C 1
ATOM 1185 O O . SER A 1 149 ? -18.242 -3.526 29.220 1.00 91.56 149 SER A O 1
ATOM 1187 N N . ALA A 1 150 ? -17.939 -1.509 28.286 1.00 93.69 150 ALA A N 1
ATOM 1188 C CA . ALA A 1 150 ? -16.713 -1.852 27.582 1.00 93.69 150 ALA A CA 1
ATOM 1189 C C . ALA A 1 150 ? -15.777 -0.644 27.538 1.00 93.69 150 ALA A C 1
ATOM 1191 O O . ALA A 1 150 ? -16.223 0.501 27.600 1.00 93.69 150 ALA A O 1
ATOM 1192 N N . THR A 1 151 ? -14.483 -0.890 27.368 1.00 93.94 151 THR A N 1
ATOM 1193 C CA . THR A 1 151 ? -13.486 0.172 27.202 1.00 93.94 151 THR A CA 1
ATOM 1194 C C . THR A 1 151 ? -12.889 0.094 25.804 1.00 93.94 151 THR A C 1
ATOM 1196 O O . THR A 1 151 ? -12.288 -0.914 25.427 1.00 93.94 151 THR A O 1
ATOM 1199 N N . VAL A 1 152 ? -13.037 1.157 25.014 1.00 94.00 152 VAL A N 1
ATOM 1200 C CA . VAL A 1 152 ? -12.344 1.309 23.731 1.00 94.00 152 VAL A CA 1
ATOM 1201 C C . VAL A 1 152 ? -10.866 1.483 24.017 1.00 94.00 152 VAL A C 1
ATOM 1203 O O . VAL A 1 152 ? -10.501 2.448 24.675 1.00 94.00 152 VAL A O 1
ATOM 1206 N N . ARG A 1 153 ? -10.041 0.576 23.494 1.00 92.38 153 ARG A N 1
ATOM 1207 C CA . ARG A 1 153 ? -8.575 0.645 23.554 1.00 92.38 153 ARG A CA 1
ATOM 1208 C C . ARG A 1 153 ? -7.991 1.336 22.332 1.00 92.38 153 ARG A C 1
ATOM 1210 O O . ARG A 1 153 ? -7.042 2.098 22.446 1.00 92.38 153 ARG A O 1
ATOM 1217 N N . ASP A 1 154 ? -8.575 1.098 21.157 1.00 91.25 154 ASP A N 1
ATOM 1218 C CA . ASP A 1 154 ? -8.230 1.843 19.949 1.00 91.25 154 ASP A CA 1
ATOM 1219 C C . ASP A 1 154 ? -9.460 2.218 19.121 1.00 91.25 154 ASP A C 1
ATOM 1221 O O . ASP A 1 154 ? -10.441 1.476 19.076 1.00 91.25 154 ASP A O 1
ATOM 1225 N N . LEU A 1 155 ? -9.410 3.384 18.473 1.00 91.88 155 LEU A N 1
ATOM 1226 C CA . LEU A 1 155 ? -10.485 3.907 17.630 1.00 91.88 155 LEU A CA 1
ATOM 1227 C C . LEU A 1 155 ? -9.953 4.365 16.270 1.00 91.88 155 LEU A C 1
ATOM 1229 O O . LEU A 1 155 ? -8.954 5.076 16.173 1.00 91.88 155 LEU A O 1
ATOM 1233 N N . SER A 1 156 ? -10.658 4.000 15.205 1.00 91.19 156 SER A N 1
ATOM 1234 C CA . SER A 1 156 ? -10.452 4.480 13.837 1.00 91.19 156 SER A CA 1
ATOM 1235 C C . SER A 1 156 ? -11.781 4.910 13.221 1.00 91.19 156 SER A C 1
ATOM 1237 O O . SER A 1 156 ? -12.843 4.759 13.820 1.00 91.19 156 SER A O 1
ATOM 1239 N N . ARG A 1 157 ? -11.742 5.443 11.996 1.00 89.00 157 ARG A N 1
ATOM 1240 C CA . ARG A 1 157 ? -12.957 5.888 11.292 1.00 89.00 157 ARG A CA 1
ATOM 1241 C C . ARG A 1 157 ? -13.918 4.750 10.962 1.00 89.00 157 ARG A C 1
ATOM 1243 O O . ARG A 1 157 ? -15.109 4.996 10.818 1.00 89.00 157 ARG A O 1
ATOM 1250 N N . SER A 1 158 ? -13.389 3.545 10.794 1.00 89.62 158 SER A N 1
ATOM 1251 C CA . SER A 1 158 ? -14.117 2.370 10.314 1.00 89.62 158 SER A CA 1
ATOM 1252 C C . SER A 1 158 ? -14.350 1.317 11.398 1.00 89.62 158 SER A C 1
ATOM 1254 O O . SER A 1 158 ? -15.025 0.325 11.144 1.00 89.62 158 SER A O 1
ATOM 1256 N N . GLY A 1 159 ? -13.825 1.508 12.608 1.00 93.25 159 GLY A N 1
ATOM 1257 C CA . GLY A 1 159 ? -13.984 0.538 13.685 1.00 93.25 159 GLY A CA 1
ATOM 1258 C C . GLY A 1 159 ? -13.133 0.843 14.908 1.00 93.25 159 GLY A C 1
ATOM 1259 O O . GLY A 1 159 ? -12.354 1.800 14.917 1.00 93.25 159 GLY A O 1
ATOM 1260 N N . CYS A 1 160 ? -13.241 -0.008 15.919 1.00 94.00 160 CYS A N 1
ATOM 1261 C CA . CYS A 1 160 ? -12.512 0.100 17.179 1.00 94.00 160 CYS A CA 1
ATOM 1262 C C . CYS A 1 160 ? -12.085 -1.276 17.703 1.00 94.00 160 CYS A C 1
ATOM 1264 O O . CYS A 1 160 ? -12.566 -2.312 17.240 1.00 94.00 160 CYS A O 1
ATOM 1266 N N . PHE A 1 161 ? -11.156 -1.294 18.652 1.00 94.69 161 PHE A N 1
ATOM 1267 C CA . PHE A 1 161 ? -10.892 -2.455 19.498 1.00 94.69 161 PHE A CA 1
ATOM 1268 C C . PHE A 1 161 ? -11.409 -2.165 20.905 1.00 94.69 161 PHE A C 1
ATOM 1270 O O . PHE A 1 161 ? -11.071 -1.129 21.485 1.00 94.69 161 PHE A O 1
ATOM 1277 N N . LEU A 1 162 ? -12.238 -3.062 21.431 1.00 94.25 162 LEU A N 1
ATOM 1278 C CA . LEU A 1 162 ? -12.828 -2.959 22.761 1.00 94.25 162 LEU A CA 1
ATOM 1279 C C . LEU A 1 162 ? -12.241 -4.020 23.683 1.00 94.25 162 LEU A C 1
ATOM 1281 O O . LEU A 1 162 ? -11.981 -5.135 23.241 1.00 94.25 162 LEU A O 1
ATOM 1285 N N . SER A 1 163 ? -12.122 -3.688 24.963 1.00 93.62 163 SER A N 1
ATOM 1286 C CA . SER A 1 163 ? -11.976 -4.648 26.052 1.00 93.62 163 SER A CA 1
ATOM 1287 C C . SER A 1 163 ? -13.307 -4.752 26.795 1.00 93.62 163 SER A C 1
ATOM 1289 O O . SER A 1 163 ? -13.891 -3.729 27.162 1.00 93.62 163 SER A O 1
ATOM 1291 N N . SER A 1 164 ? -13.833 -5.967 26.922 1.00 90.62 164 SER A N 1
ATOM 1292 C CA . SER A 1 164 ? -15.127 -6.250 27.550 1.00 90.62 164 SER A CA 1
ATOM 1293 C C . SER A 1 164 ? -15.224 -7.732 27.901 1.00 90.62 164 SER A C 1
ATOM 1295 O O . SER A 1 164 ? -14.664 -8.568 27.198 1.00 90.62 164 SER A O 1
ATOM 1297 N N . GLU A 1 165 ? -15.995 -8.049 28.939 1.00 87.81 165 GLU A N 1
ATOM 1298 C CA . GLU A 1 165 ? -16.336 -9.423 29.334 1.00 87.81 165 GLU A CA 1
ATOM 1299 C C . GLU A 1 165 ? -17.495 -10.013 28.508 1.00 87.81 165 GLU A C 1
ATOM 1301 O O . GLU A 1 165 ? -17.887 -11.166 28.703 1.00 87.81 165 GLU A O 1
ATOM 1306 N N . ALA A 1 166 ? -18.075 -9.228 27.591 1.00 87.94 166 ALA A N 1
ATOM 1307 C CA . ALA A 1 166 ? -19.153 -9.685 26.725 1.00 87.94 166 ALA A CA 1
ATOM 1308 C C . ALA A 1 166 ? -18.699 -10.875 25.863 1.00 87.94 166 ALA A C 1
ATOM 1310 O O . ALA A 1 166 ? -1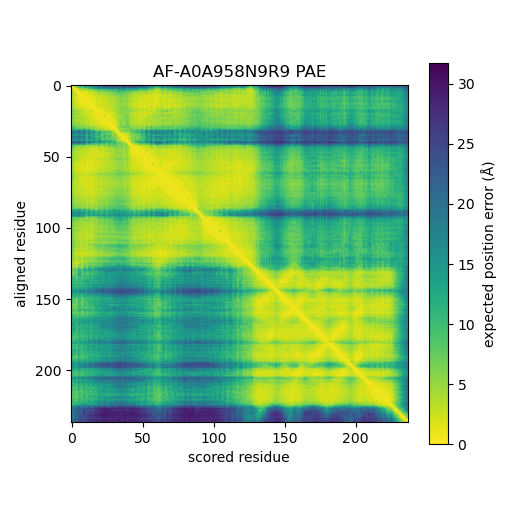7.664 -10.828 25.193 1.00 87.94 166 ALA A O 1
ATOM 1311 N N . ARG A 1 167 ? -19.504 -11.941 25.855 1.00 88.75 167 ARG A N 1
ATOM 1312 C CA . ARG A 1 167 ? -19.262 -13.123 25.025 1.00 88.75 167 ARG A CA 1
ATOM 1313 C C . ARG A 1 167 ? -19.823 -12.872 23.634 1.00 88.75 167 ARG A C 1
ATOM 1315 O O . ARG A 1 167 ? -21.031 -12.762 23.478 1.00 88.75 167 ARG A O 1
ATOM 1322 N N . VAL A 1 168 ? -18.937 -12.782 22.650 1.00 92.06 168 VAL A N 1
ATOM 1323 C CA . VAL A 1 168 ? -19.279 -12.571 21.240 1.00 92.06 168 VAL A CA 1
ATOM 1324 C C . VAL A 1 168 ? -18.438 -13.482 20.353 1.00 92.06 168 VAL A C 1
ATOM 1326 O O . VAL A 1 168 ? -17.317 -13.850 20.716 1.00 92.06 168 VAL A O 1
ATOM 1329 N N . ALA A 1 169 ? -18.954 -13.820 19.179 1.00 92.62 169 ALA A N 1
ATOM 1330 C CA . ALA A 1 169 ? -18.268 -14.586 18.151 1.00 92.62 169 ALA A CA 1
ATOM 1331 C C . ALA A 1 169 ? -17.943 -13.715 16.920 1.00 92.62 169 ALA A C 1
ATOM 1333 O O . ALA A 1 169 ? -18.629 -12.728 16.636 1.00 92.62 169 ALA A O 1
ATOM 1334 N N . PRO A 1 170 ? -16.890 -14.049 16.146 1.00 94.00 170 PRO A N 1
ATOM 1335 C CA . PRO A 1 170 ? -16.653 -13.414 14.854 1.00 94.00 170 PRO A CA 1
ATOM 1336 C C . PRO A 1 170 ? -17.873 -13.552 13.934 1.00 94.00 170 PRO A C 1
ATOM 1338 O O . PRO A 1 170 ? -18.354 -14.656 13.695 1.00 94.00 170 PRO A O 1
ATOM 1341 N N . GLY A 1 171 ? -18.335 -12.432 13.381 1.00 92.69 171 GLY A N 1
ATOM 1342 C CA . GLY A 1 171 ? -19.536 -12.359 12.546 1.00 92.69 171 GLY A CA 1
ATOM 1343 C C . GLY A 1 171 ? -20.741 -11.720 13.235 1.00 92.69 171 GLY A C 1
ATOM 1344 O O . GLY A 1 171 ? -21.580 -11.160 12.525 1.00 92.69 171 GLY A O 1
ATOM 1345 N N . ASP A 1 172 ? -20.783 -11.713 14.569 1.00 93.62 172 ASP A N 1
ATOM 1346 C CA . ASP A 1 172 ? -21.893 -11.138 15.333 1.00 93.62 172 ASP A CA 1
ATOM 1347 C C . ASP A 1 172 ? -22.042 -9.638 15.077 1.00 93.62 172 ASP A C 1
ATOM 1349 O O . ASP A 1 172 ? -21.065 -8.922 14.820 1.00 93.62 172 ASP A O 1
ATOM 1353 N N . VAL A 1 173 ? -23.281 -9.154 15.159 1.00 93.75 173 VAL A N 1
ATOM 1354 C CA . VAL A 1 173 ? -23.613 -7.734 15.034 1.00 93.75 173 VAL A CA 1
ATOM 1355 C C . VAL A 1 173 ? -24.024 -7.206 16.398 1.00 93.75 173 VAL A C 1
ATOM 1357 O O . VAL A 1 173 ? -24.958 -7.702 17.018 1.00 93.75 173 VAL A O 1
ATOM 1360 N N . VAL A 1 174 ? -23.324 -6.173 16.848 1.00 94.38 174 VAL A N 1
ATOM 1361 C CA . VAL A 1 174 ? -23.515 -5.535 18.151 1.00 94.38 174 VAL A CA 1
ATOM 1362 C C . VAL A 1 174 ? -23.764 -4.046 17.961 1.00 94.38 174 VAL A C 1
ATOM 1364 O O . VAL A 1 174 ? -23.317 -3.454 16.975 1.00 94.38 174 VAL A O 1
ATOM 1367 N N . LYS A 1 175 ? -24.456 -3.407 18.904 1.00 94.44 175 LYS A N 1
ATOM 1368 C CA . LYS A 1 175 ? -24.616 -1.945 18.895 1.00 94.44 175 LYS A CA 1
ATOM 1369 C C . LYS A 1 175 ? -23.607 -1.319 19.835 1.00 94.44 175 LYS A C 1
ATOM 1371 O O . LYS A 1 175 ? -23.553 -1.672 21.007 1.00 94.44 175 LYS A O 1
ATOM 1376 N N . ILE A 1 176 ? -22.822 -0.378 19.329 1.00 94.50 176 ILE A N 1
ATOM 1377 C CA . ILE A 1 176 ? -21.878 0.394 20.134 1.00 94.50 176 ILE A CA 1
ATOM 1378 C C . ILE A 1 176 ? -22.381 1.823 20.275 1.00 94.50 176 ILE A C 1
ATOM 1380 O O . ILE A 1 176 ? -22.757 2.455 19.285 1.00 94.50 176 ILE A O 1
ATOM 1384 N N . LYS A 1 177 ? -22.341 2.341 21.504 1.00 94.81 177 LYS A N 1
ATOM 1385 C CA . LYS A 1 177 ? -22.605 3.743 21.809 1.00 94.81 177 LYS A CA 1
ATOM 1386 C C . LYS A 1 177 ? -21.399 4.364 22.504 1.00 94.81 177 LYS A C 1
ATOM 1388 O O . LYS A 1 177 ? -21.040 3.976 23.616 1.00 94.81 177 LYS A O 1
ATOM 1393 N N . ILE A 1 178 ? -20.793 5.340 21.838 1.00 93.88 178 ILE A N 1
ATOM 1394 C CA . ILE A 1 178 ? -19.666 6.124 22.341 1.00 93.88 178 ILE A CA 1
ATOM 1395 C C . ILE A 1 178 ? -20.179 7.519 22.684 1.00 93.88 178 ILE A C 1
ATOM 1397 O O . ILE A 1 178 ? -20.713 8.214 21.819 1.00 93.88 178 ILE A O 1
ATOM 1401 N N . THR A 1 179 ? -19.979 7.933 23.931 1.00 92.19 179 THR A N 1
ATOM 1402 C CA . THR A 1 179 ? -20.270 9.293 24.389 1.00 92.19 179 THR A CA 1
ATOM 1403 C C . THR A 1 179 ? -18.965 9.936 24.829 1.00 92.19 179 THR A C 1
ATOM 1405 O O . THR A 1 179 ? -18.303 9.430 25.733 1.00 92.19 179 THR A O 1
ATOM 1408 N N . LEU A 1 180 ? -18.583 11.038 24.189 1.00 90.12 180 LEU A N 1
ATOM 1409 C CA . LEU A 1 180 ? -17.406 11.818 24.559 1.00 90.12 180 LEU A CA 1
ATOM 1410 C C . LEU A 1 180 ? -17.749 13.303 24.484 1.00 90.12 180 LEU A C 1
ATOM 1412 O O . LEU A 1 180 ? -17.930 13.829 23.388 1.00 90.12 180 LEU A O 1
ATOM 1416 N N . LEU A 1 181 ? -17.801 13.977 25.637 1.00 88.12 181 LEU A N 1
ATOM 1417 C CA . LEU A 1 181 ? -18.280 15.361 25.739 1.00 88.12 181 LEU A CA 1
ATOM 1418 C C . LEU A 1 181 ? -19.679 15.482 25.096 1.00 88.12 181 LEU A C 1
ATOM 1420 O O . LEU A 1 181 ? -20.570 14.704 25.432 1.00 88.12 181 LEU A O 1
ATOM 1424 N N . ASP A 1 182 ? -19.844 16.390 24.133 1.00 88.69 182 ASP A N 1
ATOM 1425 C CA . ASP A 1 182 ? -21.089 16.603 23.384 1.00 88.69 182 ASP A CA 1
ATOM 1426 C C . ASP A 1 182 ? -21.247 15.656 22.180 1.00 88.69 182 ASP A C 1
ATOM 1428 O O . ASP A 1 182 ? -22.259 15.687 21.477 1.00 88.69 182 ASP A O 1
ATOM 1432 N N . TYR A 1 183 ? -20.254 14.804 21.905 1.00 91.06 183 TYR A N 1
ATOM 1433 C CA . TYR A 1 183 ? -20.309 13.863 20.793 1.00 91.06 183 TYR A CA 1
ATOM 1434 C C . TYR A 1 183 ? -20.981 12.562 21.221 1.00 91.06 183 TYR A C 1
ATOM 1436 O O . TYR A 1 183 ? -20.471 11.831 22.072 1.00 91.06 183 TYR A O 1
ATOM 1444 N N . GLN A 1 184 ? -22.097 12.241 20.568 1.00 92.44 184 GLN A N 1
ATOM 1445 C CA . GLN A 1 184 ? -22.770 10.953 20.696 1.00 92.44 184 GLN A CA 1
ATOM 1446 C C . GLN A 1 184 ? -22.686 10.201 19.376 1.00 92.44 184 GLN A C 1
ATOM 1448 O O . GLN A 1 184 ? -23.241 10.621 18.364 1.00 92.44 184 GLN A O 1
ATOM 1453 N N . PHE A 1 185 ? -21.975 9.084 19.393 1.00 93.50 185 PHE A N 1
ATOM 1454 C CA . PHE A 1 185 ? -21.858 8.186 18.260 1.00 93.50 185 PHE A CA 1
ATOM 1455 C C . PHE A 1 185 ? -22.552 6.871 18.594 1.00 93.50 185 PHE A C 1
ATOM 1457 O O . PHE A 1 185 ? -22.282 6.273 19.636 1.00 93.50 185 PHE A O 1
ATOM 1464 N N . SER A 1 186 ? -23.438 6.418 17.712 1.00 93.00 186 SER A N 1
ATOM 1465 C CA . SER A 1 186 ? -24.148 5.151 17.864 1.00 93.00 186 SER A CA 1
ATOM 1466 C C . SER A 1 186 ? -24.185 4.441 16.523 1.00 93.00 186 SER A C 1
ATOM 1468 O O . SER A 1 186 ? -24.640 5.016 15.537 1.00 93.00 186 SER A O 1
ATOM 1470 N N . SER A 1 187 ? -23.717 3.198 16.480 1.00 93.69 187 SER A N 1
ATOM 1471 C CA . SER A 1 187 ? -23.669 2.416 15.244 1.00 93.69 187 SER A CA 1
ATOM 1472 C C . SER A 1 187 ? -23.840 0.937 15.532 1.00 93.69 187 SER A C 1
ATOM 1474 O O . SER A 1 187 ? -23.416 0.436 16.576 1.00 93.69 187 SER A O 1
ATOM 1476 N N . GLU A 1 188 ? -24.395 0.223 14.562 1.00 94.06 188 GLU A N 1
ATOM 1477 C CA . GLU A 1 188 ? -24.186 -1.215 14.473 1.00 94.06 188 GLU A CA 1
ATOM 1478 C C . GLU A 1 188 ? -22.746 -1.489 14.040 1.00 94.06 188 GLU A C 1
ATOM 1480 O O . GLU A 1 188 ? -22.142 -0.745 13.253 1.00 94.06 188 GLU A O 1
ATOM 1485 N N . ALA A 1 189 ? -22.169 -2.540 14.601 1.00 94.81 189 ALA A N 1
ATOM 1486 C CA . ALA A 1 189 ? -20.810 -2.942 14.331 1.00 94.81 189 ALA A CA 1
ATOM 1487 C C . ALA A 1 189 ? -20.714 -4.463 14.273 1.00 94.81 189 ALA A C 1
ATOM 1489 O O . ALA A 1 189 ? -21.314 -5.166 15.081 1.00 94.81 189 ALA A O 1
ATOM 1490 N N . ARG A 1 190 ? -19.935 -4.970 13.322 1.00 95.44 190 ARG A N 1
ATOM 1491 C CA . ARG A 1 190 ? -19.666 -6.399 13.190 1.00 95.44 190 ARG A CA 1
ATOM 1492 C C . ARG A 1 190 ? -18.392 -6.770 13.933 1.00 95.44 190 ARG A C 1
ATOM 1494 O O . ARG A 1 190 ? -17.365 -6.102 13.770 1.00 95.44 190 ARG A O 1
ATOM 1501 N N . VAL A 1 191 ? -18.432 -7.862 14.684 1.00 94.69 191 VAL A N 1
ATOM 1502 C CA . VAL A 1 191 ? -17.252 -8.468 15.303 1.00 94.69 191 VAL A CA 1
ATOM 1503 C C . VAL A 1 191 ? -16.392 -9.093 14.206 1.00 94.69 191 VAL A C 1
ATOM 1505 O O . VAL A 1 191 ? -16.808 -10.033 13.534 1.00 94.69 191 VAL A O 1
ATOM 1508 N N . ILE A 1 192 ? -15.187 -8.562 13.993 1.00 93.12 192 ILE A N 1
ATOM 1509 C CA . ILE A 1 192 ? -14.250 -9.082 12.979 1.00 93.12 192 ILE A CA 1
ATOM 1510 C C . ILE A 1 192 ? -13.276 -10.083 13.584 1.00 93.12 192 ILE A C 1
ATOM 1512 O O . ILE A 1 192 ? -12.853 -11.027 12.921 1.00 93.12 192 ILE A O 1
ATOM 1516 N N . ARG A 1 193 ? -12.878 -9.854 14.834 1.00 91.94 193 ARG A N 1
ATOM 1517 C CA . ARG A 1 193 ? -11.923 -10.711 15.531 1.00 91.94 193 ARG A CA 1
ATOM 1518 C C . ARG A 1 193 ? -12.194 -10.687 17.020 1.00 91.94 193 ARG A C 1
ATOM 1520 O O . ARG A 1 193 ? -12.446 -9.618 17.570 1.00 91.94 193 ARG A O 1
ATOM 1527 N N . VAL A 1 194 ? -12.038 -11.835 17.654 1.00 91.94 194 VAL A N 1
ATOM 1528 C CA . VAL A 1 194 ? -11.917 -11.955 19.107 1.00 91.94 194 VAL A CA 1
ATOM 1529 C C . VAL A 1 194 ? -10.442 -12.187 19.406 1.00 91.94 194 VAL A C 1
ATOM 1531 O O . VAL A 1 194 ? -9.755 -12.869 18.645 1.00 91.94 194 VAL A O 1
ATOM 1534 N N . SER A 1 195 ? -9.914 -11.520 20.424 1.00 87.75 195 SER A N 1
ATOM 1535 C CA . SER A 1 195 ? -8.505 -11.614 20.787 1.00 87.75 195 SER A CA 1
ATOM 1536 C C . SER A 1 195 ? -8.352 -12.539 21.986 1.00 87.75 195 SER A C 1
ATOM 1538 O O . SER A 1 195 ? -8.917 -12.273 23.034 1.00 87.75 195 SER A O 1
ATOM 1540 N N . GLU A 1 196 ? -7.558 -13.599 21.848 1.00 77.44 196 GLU A N 1
ATOM 1541 C CA . GLU A 1 196 ? -7.284 -14.526 22.959 1.00 77.44 196 GLU A CA 1
ATOM 1542 C C . GLU A 1 196 ? -6.254 -13.963 23.951 1.00 77.44 196 GLU A C 1
ATOM 1544 O O . GLU A 1 196 ? -6.278 -14.291 25.128 1.00 77.44 196 GLU A O 1
ATOM 1549 N N . LYS A 1 197 ? -5.338 -13.100 23.482 1.00 77.00 197 LYS A N 1
ATOM 1550 C CA . LYS A 1 197 ? -4.271 -12.499 24.311 1.00 77.00 197 LYS A CA 1
ATOM 1551 C C . LYS A 1 197 ? -4.707 -11.240 25.067 1.00 77.00 197 LYS A C 1
ATOM 1553 O O . LYS A 1 197 ? -4.031 -10.816 25.995 1.00 77.00 197 LYS A O 1
ATOM 1558 N N . LEU A 1 198 ? -5.754 -10.577 24.589 1.00 73.44 198 LEU A N 1
ATOM 1559 C CA . LEU A 1 198 ? -6.252 -9.313 25.130 1.00 73.44 198 LEU A CA 1
ATOM 1560 C C . LEU A 1 198 ? -7.747 -9.511 25.295 1.00 73.44 198 LEU A C 1
ATOM 1562 O O . LEU A 1 198 ? -8.396 -9.666 24.265 1.00 73.44 198 LEU A O 1
ATOM 1566 N N . ASP A 1 199 ? -8.255 -9.508 26.525 1.00 84.12 199 ASP A N 1
ATOM 1567 C CA . ASP A 1 199 ? -9.673 -9.731 26.840 1.00 84.12 199 ASP A CA 1
ATOM 1568 C C . ASP A 1 199 ? -10.554 -8.680 26.147 1.00 84.12 199 ASP A C 1
ATOM 1570 O O . ASP A 1 199 ? -10.797 -7.581 26.661 1.00 84.12 199 ASP A O 1
ATOM 1574 N N . GLY A 1 200 ? -10.946 -8.976 24.906 1.00 91.44 200 GLY A N 1
ATOM 1575 C CA . GLY A 1 200 ? -11.506 -7.994 23.995 1.00 91.44 200 GLY A CA 1
ATOM 1576 C C . GLY A 1 200 ? -11.647 -8.459 22.547 1.00 91.44 200 GLY A C 1
ATOM 1577 O O . GLY A 1 200 ? -11.222 -9.542 22.138 1.00 91.44 200 GLY A O 1
ATOM 1578 N N . PHE A 1 201 ? -12.254 -7.604 21.732 1.00 93.94 201 PHE A N 1
ATOM 1579 C CA . PHE A 1 201 ? -12.578 -7.904 20.340 1.00 93.94 201 PHE A CA 1
ATOM 1580 C C . PHE A 1 201 ? -12.563 -6.655 19.459 1.00 93.94 201 PHE A C 1
ATOM 1582 O O . PHE A 1 201 ? -12.741 -5.517 19.896 1.00 93.94 201 PHE A O 1
ATOM 1589 N N . GLY A 1 202 ? -12.289 -6.880 18.175 1.00 94.44 202 GLY A N 1
ATOM 1590 C CA . GLY A 1 202 ? -12.277 -5.852 17.146 1.00 94.44 202 GLY A CA 1
ATOM 1591 C C . GLY A 1 202 ? -13.637 -5.729 16.479 1.00 94.44 202 GLY A C 1
ATOM 1592 O O . GLY A 1 202 ? -14.143 -6.705 15.922 1.00 94.44 202 GLY A O 1
ATOM 1593 N N . LEU A 1 203 ? -14.173 -4.515 16.475 1.00 94.69 203 LEU A N 1
ATOM 1594 C CA . LEU A 1 203 ? -15.423 -4.152 15.827 1.00 94.69 203 LEU A CA 1
ATOM 1595 C C . LEU A 1 203 ? -15.167 -3.336 14.560 1.00 94.69 203 LEU A C 1
ATOM 1597 O O . LEU A 1 203 ? -14.290 -2.468 14.530 1.00 94.69 203 LEU A O 1
ATOM 1601 N N . MET A 1 204 ? -15.970 -3.577 13.529 1.00 94.62 204 MET A N 1
ATOM 1602 C CA . MET A 1 204 ? -16.065 -2.721 12.347 1.00 94.62 204 MET A CA 1
ATOM 1603 C C . MET A 1 204 ? -17.445 -2.101 12.276 1.00 94.62 204 MET A C 1
ATOM 1605 O O . MET A 1 204 ? -18.443 -2.815 12.277 1.00 94.62 204 MET A O 1
ATOM 1609 N N . PHE A 1 205 ? -17.489 -0.778 12.181 1.00 94.19 205 PHE A N 1
ATOM 1610 C CA . PHE A 1 205 ? -18.733 -0.040 12.032 1.00 94.19 205 PHE A CA 1
ATOM 1611 C C . PHE A 1 205 ? -19.341 -0.347 10.664 1.00 94.19 205 PHE A C 1
ATOM 1613 O O . PHE A 1 205 ? -18.654 -0.252 9.641 1.00 94.19 205 PHE A O 1
ATOM 1620 N N . TYR A 1 206 ? -20.615 -0.726 10.649 1.00 84.88 206 TYR A N 1
ATOM 1621 C CA . TYR A 1 206 ? -21.350 -1.017 9.425 1.00 84.88 206 TYR A CA 1
ATOM 1622 C C . TYR A 1 206 ? -22.423 0.049 9.194 1.00 84.88 206 TYR A C 1
ATOM 1624 O O . TYR A 1 206 ? -22.985 0.580 10.143 1.00 84.88 206 TYR A O 1
ATOM 1632 N N . ASP A 1 207 ? -22.650 0.383 7.923 1.00 80.81 207 ASP A N 1
ATOM 1633 C CA . ASP A 1 207 ? -23.691 1.315 7.464 1.00 80.81 207 ASP A CA 1
ATOM 1634 C C . ASP A 1 207 ? -23.722 2.695 8.155 1.00 80.81 207 ASP A C 1
ATOM 1636 O O . ASP A 1 207 ? -24.759 3.241 8.515 1.00 80.81 207 ASP A O 1
ATOM 1640 N N . LEU A 1 208 ? -22.540 3.292 8.337 1.00 87.12 208 LEU A N 1
ATOM 1641 C CA . LEU A 1 208 ? -22.422 4.630 8.913 1.00 87.12 208 LEU A CA 1
ATOM 1642 C C . LEU A 1 208 ? -23.074 5.698 8.018 1.00 87.12 208 LEU A C 1
ATOM 1644 O O . LEU A 1 208 ? -22.573 5.999 6.920 1.00 87.12 208 LEU A O 1
ATOM 1648 N N . ASP A 1 209 ? -24.111 6.354 8.532 1.00 90.38 209 ASP A N 1
ATOM 1649 C CA . ASP A 1 209 ? -24.694 7.546 7.920 1.00 90.38 209 ASP A CA 1
ATOM 1650 C C . ASP A 1 209 ? -23.699 8.737 7.891 1.00 90.38 209 ASP A C 1
ATOM 1652 O O . ASP A 1 209 ? -22.577 8.697 8.417 1.00 90.38 209 ASP A O 1
ATOM 1656 N N . LYS A 1 210 ? -24.076 9.823 7.202 1.00 89.62 210 LYS A N 1
ATOM 1657 C CA . LYS A 1 210 ? -23.215 11.013 7.061 1.00 89.62 210 LYS A CA 1
ATOM 1658 C C . LYS A 1 210 ? -22.941 11.709 8.398 1.00 89.62 210 LYS A C 1
ATOM 1660 O O . LYS A 1 210 ? -21.867 12.298 8.549 1.00 89.62 210 LYS A O 1
ATOM 1665 N N . GLU A 1 211 ? -23.886 11.667 9.327 1.00 91.19 211 GLU A N 1
ATOM 1666 C CA . GLU A 1 211 ? -23.800 12.335 10.621 1.00 91.19 211 GLU A CA 1
ATOM 1667 C C . GLU A 1 211 ? -22.834 11.588 11.541 1.00 91.19 211 GLU A C 1
ATOM 1669 O O . GLU A 1 211 ? -21.826 12.152 11.961 1.00 91.19 211 GLU A O 1
ATOM 1674 N N . ASN A 1 212 ? -23.029 10.285 11.708 1.00 91.00 212 ASN A N 1
ATOM 1675 C CA . ASN A 1 212 ? -22.152 9.382 12.436 1.00 91.00 212 ASN A CA 1
ATOM 1676 C C . ASN A 1 212 ? -20.714 9.406 11.893 1.00 91.00 212 ASN A C 1
ATOM 1678 O O . ASN A 1 212 ? -19.759 9.474 12.671 1.00 91.00 212 ASN A O 1
ATOM 1682 N N . LYS A 1 213 ? -20.520 9.466 10.565 1.00 90.44 213 LYS A N 1
ATOM 1683 C CA . LYS A 1 213 ? -19.183 9.679 9.966 1.00 90.44 213 LYS A CA 1
ATOM 1684 C C . LYS A 1 213 ? -18.539 10.988 10.422 1.00 90.44 213 LYS A C 1
ATOM 1686 O O . LYS A 1 213 ? -17.330 11.026 10.675 1.00 90.44 213 LYS A O 1
ATOM 1691 N N . LYS A 1 214 ? -19.317 12.072 10.494 1.00 92.50 214 LYS A N 1
ATOM 1692 C CA . LYS A 1 214 ? -18.843 13.382 10.958 1.00 92.50 214 LYS A CA 1
ATOM 1693 C C . LYS A 1 214 ? -18.514 13.333 12.450 1.00 92.50 214 LYS A C 1
ATOM 1695 O O . LYS A 1 214 ? -17.448 13.819 12.829 1.00 92.50 214 LYS A O 1
ATOM 1700 N N . THR A 1 215 ? -19.356 12.690 13.253 1.00 93.31 215 THR A N 1
ATOM 1701 C CA . THR A 1 215 ? -19.172 12.544 14.701 1.00 93.31 215 THR A CA 1
ATOM 1702 C C . THR A 1 215 ? -17.933 11.721 15.035 1.00 93.31 215 THR A C 1
ATOM 1704 O O . THR A 1 215 ? -17.066 12.209 15.754 1.00 93.31 215 THR A O 1
ATOM 1707 N N . VAL A 1 216 ? -17.748 10.538 14.436 1.00 92.06 216 VAL A N 1
ATOM 1708 C CA . VAL A 1 216 ? -16.529 9.726 14.637 1.00 92.06 216 VAL A CA 1
ATOM 1709 C C . VAL A 1 216 ? -15.281 10.497 14.221 1.00 92.06 216 VAL A C 1
ATOM 1711 O O . VAL A 1 216 ? -14.261 10.459 14.906 1.00 92.06 216 VAL A O 1
ATOM 1714 N N . LYS A 1 217 ? -15.343 11.246 13.114 1.00 91.12 217 LYS A N 1
ATOM 1715 C CA . LYS A 1 217 ? -14.223 12.089 12.680 1.00 91.12 217 LYS A CA 1
ATOM 1716 C C . LYS A 1 217 ? -13.911 13.197 13.693 1.00 91.12 217 LYS A C 1
ATOM 1718 O O . LYS A 1 217 ? -12.733 13.499 13.876 1.00 91.12 217 LYS A O 1
ATOM 1723 N N . ALA A 1 218 ? -14.924 13.792 14.321 1.00 91.62 218 ALA A N 1
ATOM 1724 C CA . ALA A 1 218 ? -14.751 14.806 15.358 1.00 91.62 218 ALA A CA 1
ATOM 1725 C C . ALA A 1 218 ? -14.153 14.210 16.641 1.00 91.62 218 ALA A C 1
ATOM 1727 O O . ALA A 1 218 ? -13.168 14.748 17.140 1.00 91.62 218 ALA A O 1
ATOM 1728 N N . ILE A 1 219 ? -14.649 13.048 17.087 1.00 91.75 219 ILE A N 1
ATOM 1729 C CA . ILE A 1 219 ? -14.082 12.283 18.211 1.00 91.75 219 ILE A CA 1
ATOM 1730 C C . ILE A 1 219 ? -12.605 11.971 17.946 1.00 91.75 219 ILE A C 1
ATOM 1732 O O . ILE A 1 219 ? -11.745 12.272 18.765 1.00 91.75 219 ILE A O 1
ATOM 1736 N N . ILE A 1 220 ? -12.282 11.434 16.767 1.00 90.00 220 ILE A N 1
ATOM 1737 C CA . ILE A 1 220 ? -10.898 11.127 16.380 1.00 90.00 220 ILE A CA 1
ATOM 1738 C C . ILE A 1 220 ? -10.021 12.381 16.366 1.00 90.00 220 ILE A C 1
ATOM 1740 O O . ILE A 1 220 ? -8.868 12.326 16.787 1.00 90.00 220 ILE A O 1
ATOM 1744 N N . LYS A 1 221 ? -10.540 13.509 15.870 1.00 89.31 221 LYS A N 1
ATOM 1745 C CA . LYS A 1 221 ? -9.803 14.776 15.860 1.00 89.31 221 LYS A CA 1
ATOM 1746 C C . LYS A 1 221 ? -9.492 15.229 17.289 1.00 89.31 221 LYS A C 1
ATOM 1748 O O . LYS A 1 221 ? -8.341 15.541 17.568 1.00 89.31 221 LYS A O 1
ATOM 1753 N N . TYR A 1 222 ? -10.480 15.176 18.179 1.00 89.19 222 TYR A N 1
ATOM 1754 C CA . TYR A 1 222 ? -10.305 15.495 19.594 1.00 89.19 222 TYR A CA 1
ATOM 1755 C C . TYR A 1 222 ? -9.264 14.585 20.264 1.00 89.19 222 TYR A C 1
ATOM 1757 O O . TYR A 1 222 ? -8.374 15.074 20.956 1.00 89.19 222 TYR A O 1
ATOM 1765 N N . LEU A 1 223 ? -9.322 13.272 20.016 1.00 86.62 223 LEU A N 1
ATOM 1766 C CA . LEU A 1 223 ? -8.330 12.323 20.535 1.00 86.62 223 LEU A CA 1
ATOM 1767 C C . LEU A 1 223 ? -6.925 12.607 19.985 1.00 86.62 223 LEU A C 1
ATOM 1769 O O . LEU A 1 223 ? -5.951 12.504 20.717 1.00 86.62 223 LEU A O 1
ATOM 1773 N N . CYS A 1 224 ? -6.807 12.998 18.715 1.00 82.62 224 CYS A N 1
ATOM 1774 C CA . CYS A 1 224 ? -5.525 13.339 18.099 1.00 82.62 224 CYS A CA 1
ATOM 1775 C C . CYS A 1 224 ? -4.888 14.607 18.689 1.00 82.62 224 CYS A C 1
ATOM 1777 O O . CYS A 1 224 ? -3.666 14.726 18.685 1.00 82.62 224 CYS A O 1
ATOM 1779 N N . GLU A 1 225 ? -5.701 15.568 19.127 1.00 84.38 225 GLU A N 1
ATOM 1780 C CA . GLU A 1 225 ? -5.230 16.826 19.717 1.00 84.38 225 GLU A CA 1
ATOM 1781 C C . GLU A 1 225 ? -4.851 16.656 21.195 1.00 84.38 225 GLU A C 1
ATOM 1783 O O . GLU A 1 225 ? -3.933 17.323 21.663 1.00 84.38 225 GLU A O 1
ATOM 1788 N N . ASN A 1 226 ? -5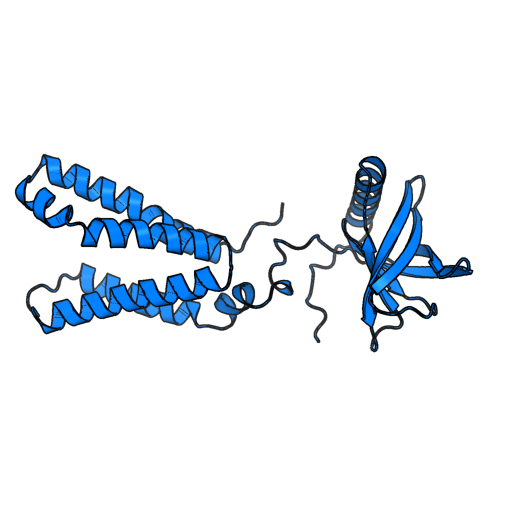.513 15.740 21.912 1.00 79.69 226 ASN A N 1
ATOM 1789 C CA . ASN A 1 226 ? -5.366 15.595 23.363 1.00 79.69 226 ASN A CA 1
ATOM 1790 C C . ASN A 1 226 ? -4.597 14.343 23.811 1.00 79.69 226 ASN A C 1
ATOM 1792 O O . ASN A 1 226 ? -4.292 14.226 24.996 1.00 79.69 226 ASN A O 1
ATOM 1796 N N . HIS A 1 227 ? -4.324 13.377 22.931 1.00 67.25 227 HIS A N 1
ATOM 1797 C CA . HIS A 1 227 ? -3.579 12.148 23.241 1.00 67.25 227 HIS A CA 1
ATOM 1798 C C . HIS A 1 227 ? -2.498 11.891 22.184 1.00 67.25 227 HIS A C 1
ATOM 1800 O O . HIS A 1 227 ? -2.645 12.246 21.015 1.00 67.25 227 HIS A O 1
ATOM 1806 N N . THR A 1 228 ? -1.405 11.231 22.572 1.00 54.69 228 THR A N 1
ATOM 1807 C CA . THR A 1 228 ? -0.300 10.922 21.657 1.00 54.69 228 THR A CA 1
ATOM 1808 C C . THR A 1 228 ? -0.722 9.846 20.645 1.00 54.69 228 THR A C 1
ATOM 1810 O O . THR A 1 228 ? -1.007 8.715 21.046 1.00 54.69 228 THR A O 1
ATOM 1813 N N . PRO A 1 229 ? -0.737 10.119 19.325 1.00 53.81 229 PRO A N 1
ATOM 1814 C CA . PRO A 1 229 ? -1.014 9.087 18.336 1.00 53.81 229 PRO A CA 1
ATOM 1815 C C . PRO A 1 229 ? 0.153 8.096 18.284 1.00 53.81 229 PRO A C 1
ATOM 1817 O O . PRO A 1 229 ? 1.238 8.422 17.797 1.00 53.81 229 PRO A O 1
ATOM 1820 N N . THR A 1 230 ? -0.049 6.858 18.732 1.00 53.50 230 THR A N 1
ATOM 1821 C CA . THR A 1 230 ? 0.914 5.791 18.455 1.00 53.50 230 THR A CA 1
ATOM 1822 C C . THR A 1 230 ? 0.779 5.370 16.998 1.00 53.50 230 THR A C 1
ATOM 1824 O O . THR A 1 230 ? -0.239 4.864 16.527 1.00 53.50 230 THR A O 1
ATOM 1827 N N . ARG A 1 231 ? 1.844 5.641 16.243 1.00 48.53 231 ARG A N 1
ATOM 1828 C CA . ARG A 1 231 ? 2.060 5.171 14.874 1.00 48.53 231 ARG A CA 1
ATOM 1829 C C . ARG A 1 231 ? 1.741 3.678 14.843 1.00 48.53 231 ARG A C 1
ATOM 1831 O O . ARG A 1 231 ? 2.435 2.961 15.545 1.00 48.53 231 ARG A O 1
ATOM 1838 N N . ASN A 1 232 ? 0.723 3.260 14.072 1.00 48.00 232 ASN A N 1
ATOM 1839 C CA . ASN A 1 232 ? 0.329 1.863 13.820 1.00 48.00 232 ASN A CA 1
ATOM 1840 C C . ASN A 1 232 ? 1.556 0.930 13.855 1.00 48.00 232 ASN A C 1
ATOM 1842 O O . ASN A 1 232 ? 2.178 0.699 12.816 1.00 48.00 232 ASN A O 1
ATOM 1846 N N . MET A 1 233 ? 1.935 0.429 15.031 1.00 39.28 233 MET A N 1
ATOM 1847 C CA . MET A 1 233 ? 2.868 -0.673 15.106 1.00 39.28 233 MET A CA 1
ATOM 1848 C C . MET A 1 233 ? 2.023 -1.897 14.798 1.00 39.28 233 MET A C 1
ATOM 1850 O O . MET A 1 233 ? 0.908 -2.005 15.322 1.00 39.28 233 MET A O 1
ATOM 1854 N N . PRO A 1 234 ? 2.488 -2.790 13.917 1.00 36.78 234 PRO A N 1
ATOM 1855 C CA . PRO A 1 234 ? 1.877 -4.100 13.843 1.00 36.78 234 PRO A CA 1
ATOM 1856 C C . PRO A 1 234 ? 1.900 -4.658 15.266 1.00 36.78 234 PRO A C 1
ATOM 1858 O O . PRO A 1 234 ? 2.972 -4.781 15.857 1.00 36.78 234 PRO A O 1
ATOM 1861 N N . ILE A 1 235 ? 0.721 -4.924 15.835 1.00 36.72 235 ILE A N 1
ATOM 1862 C CA . ILE A 1 235 ? 0.626 -5.801 16.998 1.00 36.72 235 ILE A CA 1
ATOM 1863 C C . ILE A 1 235 ? 1.278 -7.090 16.509 1.00 36.72 235 ILE A C 1
ATOM 1865 O O . ILE A 1 235 ? 0.782 -7.709 15.566 1.00 36.72 235 ILE A O 1
ATOM 1869 N N . SER A 1 236 ? 2.464 -7.384 17.033 1.00 30.17 236 SER A N 1
ATOM 1870 C CA . SER A 1 236 ? 3.202 -8.598 16.719 1.00 30.17 236 SER A CA 1
ATOM 1871 C C . SER A 1 236 ? 2.265 -9.777 16.960 1.00 30.17 236 SER A C 1
ATOM 1873 O O . SER A 1 236 ? 1.769 -9.936 18.078 1.00 30.17 236 SER A O 1
ATOM 1875 N N . ALA A 1 237 ? 1.982 -10.533 15.899 1.00 33.00 237 ALA A N 1
ATOM 1876 C CA . ALA A 1 237 ? 1.358 -11.845 16.016 1.00 33.00 237 ALA A CA 1
ATOM 1877 C C . ALA A 1 237 ? 2.229 -12.730 16.919 1.00 33.00 237 ALA A C 1
ATOM 1879 O O . ALA A 1 237 ? 3.458 -12.735 16.678 1.00 33.00 237 ALA A O 1
#

Secondary structure (DSSP, 8-state):
-PPPPHHHHHHHHHHHHHHHHHHHHHHHHHHH-HHHHHHHS-HHHHHHHHHHHHHHHHHHHT-HHHHHHHHHHHHHHHHHHHHHHHH-GGG--HHHHHHHHHHHHHHHHHHSHHHHHHHH-GGG-TTTSPPPEEEEEEEEEEETTEEEEEEEEEE-SSEEEEE------TT-EEEEEEEETTEEEEEEEEEEEEETTTTEEEEEE-S--HHHHHHHHHHHHHHHHHS----------

pLDDT: mean 85.72, std 11.9, range [30.17, 96.25]